Protein AF-A0A397QBB4-F1 (afdb_monomer_lite)

Radius of gyration: 21.31 Å; chains: 1; bounding box: 59×28×63 Å

Structure (mmCIF, N/CA/C/O backbone):
data_AF-A0A397QBB4-F1
#
_entry.id   AF-A0A397QBB4-F1
#
loop_
_atom_site.group_PDB
_atom_site.id
_atom_site.type_symbol
_atom_site.label_atom_id
_atom_site.label_alt_id
_atom_site.label_comp_id
_atom_site.label_asym_id
_atom_site.label_entity_id
_atom_site.label_seq_id
_atom_site.pdbx_PDB_ins_code
_atom_site.Cartn_x
_atom_site.Cartn_y
_atom_site.Cartn_z
_atom_site.occupancy
_atom_site.B_iso_or_equiv
_atom_site.auth_seq_id
_atom_site.auth_comp_id
_atom_site.auth_asym_id
_atom_site.auth_atom_id
_atom_site.pdbx_PDB_model_num
ATOM 1 N N . MET A 1 1 ? -33.138 11.179 24.854 1.00 52.28 1 MET A N 1
ATOM 2 C CA . MET A 1 1 ? -31.917 11.195 24.012 1.00 52.28 1 MET A CA 1
ATOM 3 C C . MET A 1 1 ? -32.026 10.097 22.960 1.00 52.28 1 MET A C 1
ATOM 5 O O . MET A 1 1 ? -32.042 8.925 23.316 1.00 52.28 1 MET A O 1
ATOM 9 N N . SER A 1 2 ? -32.176 10.466 21.685 1.00 56.31 2 SER A N 1
ATOM 10 C CA . SER A 1 2 ? -32.252 9.519 20.563 1.00 56.31 2 SER A CA 1
ATOM 11 C C . SER A 1 2 ? -30.937 8.739 20.447 1.00 56.31 2 SER A C 1
ATOM 13 O O . SER A 1 2 ? -29.871 9.340 20.318 1.00 56.31 2 SER A O 1
ATOM 15 N N . ARG A 1 3 ? -30.988 7.401 20.528 1.00 61.12 3 ARG A N 1
ATOM 16 C CA . ARG A 1 3 ? -29.827 6.546 20.237 1.00 61.12 3 ARG A CA 1
ATOM 17 C C . ARG A 1 3 ? -29.552 6.636 18.737 1.00 61.12 3 ARG A C 1
ATOM 19 O O . ARG A 1 3 ? -30.160 5.913 17.950 1.00 61.12 3 ARG A O 1
ATOM 26 N N . SER A 1 4 ? -28.643 7.525 18.345 1.00 71.12 4 SER A N 1
ATOM 27 C CA . SER A 1 4 ? -28.190 7.630 16.962 1.00 71.12 4 SER A CA 1
ATOM 28 C C . SER A 1 4 ? -27.635 6.280 16.503 1.00 71.12 4 SER A C 1
ATOM 30 O O . SER A 1 4 ? -26.754 5.677 17.132 1.00 71.12 4 SER A O 1
ATOM 32 N N . ARG A 1 5 ? -28.213 5.753 15.418 1.00 73.06 5 ARG A N 1
ATOM 33 C CA . ARG A 1 5 ? -27.784 4.478 14.840 1.00 73.06 5 ARG A CA 1
ATOM 34 C C . ARG A 1 5 ? -26.295 4.568 14.481 1.00 73.06 5 ARG A C 1
ATOM 36 O O . ARG A 1 5 ? -25.837 5.613 14.023 1.00 73.06 5 ARG A O 1
ATOM 43 N N . PRO A 1 6 ? -25.515 3.496 14.690 1.00 73.12 6 PRO A N 1
ATOM 44 C CA . PRO A 1 6 ? -24.123 3.474 14.269 1.00 73.12 6 PRO A CA 1
ATOM 45 C C . PRO A 1 6 ? -24.009 3.727 12.759 1.00 73.12 6 PRO A C 1
ATOM 47 O O . PRO A 1 6 ? -24.600 2.982 11.978 1.00 73.12 6 PRO A O 1
ATOM 50 N N . LEU A 1 7 ? -23.231 4.749 12.379 1.00 82.81 7 LEU A N 1
ATOM 51 C CA . LEU A 1 7 ? -22.909 5.056 10.980 1.00 82.81 7 LEU A CA 1
ATOM 52 C C . LEU A 1 7 ? -22.122 3.898 10.334 1.00 82.81 7 LEU A C 1
ATOM 54 O O . LEU A 1 7 ? -22.444 3.447 9.242 1.00 82.81 7 LEU A O 1
ATOM 58 N N . ILE A 1 8 ? -21.143 3.347 11.065 1.00 91.00 8 ILE A N 1
ATOM 59 C CA . ILE A 1 8 ? -20.320 2.211 10.628 1.00 91.00 8 ILE A CA 1
ATOM 60 C C . ILE A 1 8 ? -20.871 0.916 11.223 1.00 91.00 8 ILE A C 1
ATOM 62 O O . ILE A 1 8 ? -20.953 0.760 12.448 1.00 91.00 8 ILE A O 1
ATOM 66 N N . ARG A 1 9 ? -21.233 -0.025 10.351 1.00 91.69 9 ARG A N 1
ATOM 67 C CA . ARG A 1 9 ? -21.788 -1.332 10.700 1.00 91.69 9 ARG A CA 1
ATOM 68 C C . ARG A 1 9 ? -20.829 -2.438 10.252 1.00 91.69 9 ARG A C 1
ATOM 70 O O . ARG A 1 9 ? -20.013 -2.223 9.364 1.00 91.69 9 ARG A O 1
ATOM 77 N N . TRP A 1 10 ? -20.906 -3.611 10.882 1.00 92.06 10 TRP A N 1
ATOM 78 C CA . TRP A 1 10 ? -19.940 -4.696 10.651 1.00 92.06 10 TRP A CA 1
ATOM 79 C C . TRP A 1 10 ? -19.919 -5.209 9.211 1.00 92.06 10 TRP A C 1
ATOM 81 O O . TRP A 1 10 ? -18.864 -5.602 8.737 1.00 92.06 10 TRP A O 1
ATOM 91 N N . TRP A 1 11 ? -21.038 -5.135 8.493 1.00 94.81 11 TRP A N 1
ATOM 92 C CA . TRP A 1 11 ? -21.071 -5.505 7.079 1.00 94.81 11 TRP A CA 1
ATOM 93 C C . TRP A 1 11 ? -20.353 -4.509 6.165 1.00 94.81 11 TRP A C 1
ATOM 95 O O . TRP A 1 11 ? -19.905 -4.919 5.107 1.00 94.81 11 TRP A O 1
ATOM 105 N N . HIS A 1 12 ? -20.191 -3.234 6.554 1.00 96.12 12 HIS A N 1
ATOM 106 C CA . HIS A 1 12 ? -19.335 -2.313 5.794 1.00 96.12 12 HIS A CA 1
ATOM 107 C C . HIS A 1 12 ? -17.871 -2.763 5.877 1.00 96.12 12 HIS A C 1
ATOM 109 O O . HIS A 1 12 ? -17.176 -2.781 4.872 1.00 96.12 12 HIS A O 1
ATOM 115 N N . ILE A 1 13 ? -17.431 -3.184 7.070 1.00 96.31 13 ILE A N 1
ATOM 116 C CA . ILE A 1 13 ? -16.085 -3.733 7.283 1.00 96.31 13 ILE A CA 1
ATOM 117 C C . ILE A 1 13 ? -15.933 -5.060 6.535 1.00 96.31 13 ILE A C 1
ATOM 119 O O . ILE A 1 13 ? -14.961 -5.236 5.817 1.00 96.31 13 ILE A O 1
ATOM 123 N N . ALA A 1 14 ? -16.902 -5.972 6.663 1.00 97.62 14 ALA A N 1
ATOM 124 C CA . ALA A 1 14 ? -16.859 -7.261 5.977 1.00 97.62 14 ALA A CA 1
ATOM 125 C C . ALA A 1 14 ? -16.859 -7.106 4.449 1.00 97.62 14 ALA A C 1
ATOM 127 O O . ALA A 1 14 ? -16.101 -7.792 3.781 1.00 97.62 14 ALA A O 1
ATOM 128 N N . GLY A 1 15 ? -17.661 -6.185 3.905 1.00 98.25 15 GLY A N 1
ATOM 129 C CA . GLY A 1 15 ? -17.670 -5.879 2.475 1.00 98.25 15 GLY A CA 1
ATOM 130 C C . GLY A 1 15 ? -16.338 -5.306 1.991 1.00 98.25 15 GLY A C 1
ATOM 131 O O . GLY A 1 15 ? -15.834 -5.751 0.967 1.00 98.25 15 GLY A O 1
ATOM 132 N N . ALA A 1 16 ? -15.735 -4.381 2.748 1.00 98.19 16 ALA A N 1
ATOM 133 C CA . ALA A 1 16 ? -14.417 -3.839 2.419 1.00 98.19 16 ALA A CA 1
ATOM 134 C C . ALA A 1 16 ? -13.328 -4.925 2.463 1.00 98.19 16 ALA A C 1
ATOM 136 O O . ALA A 1 16 ? -12.583 -5.066 1.505 1.00 98.19 16 ALA A O 1
ATOM 137 N N . LEU A 1 17 ? -13.286 -5.749 3.518 1.00 98.25 17 LEU A N 1
ATOM 138 C CA . LEU A 1 17 ? -12.330 -6.860 3.633 1.00 98.25 17 LEU A CA 1
ATOM 139 C C . LEU A 1 17 ? -12.528 -7.934 2.555 1.00 98.25 17 LEU A C 1
ATOM 141 O O . LEU A 1 17 ? -11.555 -8.499 2.075 1.00 98.25 17 LEU A O 1
ATOM 145 N N . ALA A 1 18 ? -13.773 -8.220 2.168 1.00 98.50 18 ALA A N 1
ATOM 146 C CA . ALA A 1 18 ? -14.047 -9.143 1.072 1.00 98.50 18 ALA A CA 1
ATOM 147 C C . ALA A 1 18 ? -13.503 -8.604 -0.256 1.00 98.50 18 ALA A C 1
ATOM 149 O O . ALA A 1 18 ? -12.960 -9.370 -1.043 1.00 98.50 18 ALA A O 1
ATOM 150 N N . LEU A 1 19 ? -13.614 -7.294 -0.490 1.00 98.56 19 LEU A N 1
ATOM 151 C CA . LEU A 1 19 ? -13.055 -6.663 -1.681 1.00 98.56 19 LEU A CA 1
ATOM 152 C C . LEU A 1 19 ? -11.518 -6.644 -1.660 1.00 98.56 19 LEU A C 1
ATOM 154 O O . LEU A 1 19 ? -10.931 -6.959 -2.689 1.00 98.56 19 LEU A O 1
ATOM 158 N N . VAL A 1 20 ? -10.886 -6.369 -0.508 1.00 98.50 20 VAL A N 1
ATOM 159 C CA . VAL A 1 20 ? -9.428 -6.546 -0.319 1.00 98.50 20 VAL A CA 1
ATOM 160 C C . VAL A 1 20 ? -9.021 -7.960 -0.728 1.00 98.50 20 VAL A C 1
ATOM 162 O O . VAL A 1 20 ? -8.221 -8.125 -1.635 1.00 98.5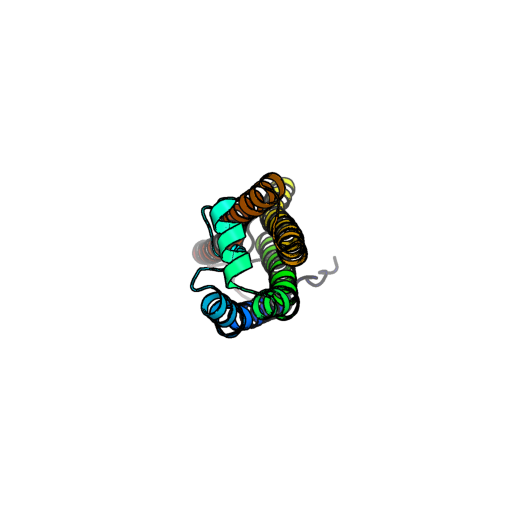0 20 VAL A O 1
ATOM 165 N N . ALA A 1 21 ? -9.671 -8.981 -0.160 1.00 98.44 21 ALA A N 1
ATOM 166 C CA . ALA A 1 21 ? -9.342 -10.374 -0.450 1.00 98.44 21 ALA A CA 1
ATOM 167 C C . ALA A 1 21 ? -9.512 -10.744 -1.935 1.00 98.44 21 ALA A C 1
ATOM 169 O O . ALA A 1 21 ? -8.746 -11.545 -2.458 1.00 98.44 21 ALA A O 1
ATOM 170 N N . VAL A 1 22 ? -10.513 -10.189 -2.626 1.00 98.69 22 VAL A N 1
ATOM 171 C CA . VAL A 1 22 ? -10.700 -10.420 -4.068 1.00 98.69 22 VAL A CA 1
ATOM 172 C C . VAL A 1 22 ? -9.564 -9.803 -4.885 1.00 98.69 22 VAL A C 1
ATOM 174 O O . VAL A 1 22 ? -9.085 -10.448 -5.816 1.00 98.69 22 VAL A O 1
ATOM 177 N N . LEU A 1 23 ? -9.145 -8.582 -4.551 1.00 98.56 23 LEU A N 1
ATOM 178 C CA . LEU A 1 23 ? -8.056 -7.887 -5.240 1.00 98.56 23 LEU A CA 1
ATOM 179 C C . LEU A 1 23 ? -6.705 -8.562 -4.967 1.00 98.56 23 LEU A C 1
ATOM 181 O O . LEU A 1 23 ? -6.017 -8.904 -5.924 1.00 98.56 23 LEU A O 1
ATOM 185 N N . ASP A 1 24 ? -6.408 -8.896 -3.708 1.00 97.69 24 ASP A N 1
ATOM 186 C CA . ASP A 1 24 ? -5.220 -9.674 -3.320 1.00 97.69 24 ASP A CA 1
ATOM 187 C C . ASP A 1 24 ? -5.136 -10.994 -4.092 1.00 97.69 24 ASP A C 1
ATOM 189 O O . ASP A 1 24 ? -4.103 -11.347 -4.656 1.00 97.69 24 ASP A O 1
ATOM 193 N N . VAL A 1 25 ? -6.239 -11.752 -4.133 1.00 98.62 25 VAL A N 1
ATOM 194 C CA . VAL A 1 25 ? -6.279 -13.030 -4.854 1.00 98.62 25 VAL A CA 1
ATOM 195 C C . VAL A 1 25 ? -6.065 -12.815 -6.347 1.00 98.62 25 VAL A C 1
ATOM 197 O O . VAL A 1 25 ? -5.353 -13.603 -6.967 1.00 98.62 25 VAL A O 1
ATOM 200 N N . TYR A 1 26 ? -6.651 -11.770 -6.935 1.00 98.56 26 TYR A N 1
ATOM 201 C CA . TYR A 1 26 ? -6.408 -11.437 -8.334 1.00 98.56 26 TYR A CA 1
ATOM 202 C C . TYR A 1 26 ? -4.924 -11.137 -8.580 1.00 98.56 26 TYR A C 1
ATOM 204 O O . TYR A 1 26 ? -4.350 -11.662 -9.531 1.00 98.56 26 TYR A O 1
ATOM 212 N N . GLU A 1 27 ? -4.266 -10.373 -7.716 1.00 98.38 27 GLU A N 1
ATOM 213 C CA . GLU A 1 27 ? -2.853 -10.053 -7.900 1.00 98.38 27 GLU A CA 1
ATOM 214 C C . GLU A 1 27 ? -1.948 -11.267 -7.720 1.00 98.38 27 GLU A C 1
ATOM 216 O O . GLU A 1 27 ? -1.189 -11.614 -8.630 1.00 98.38 27 GLU A O 1
ATOM 221 N N . LEU A 1 28 ? -2.091 -11.967 -6.593 1.00 98.19 28 LEU A N 1
ATOM 222 C CA . LEU A 1 28 ? -1.300 -13.146 -6.241 1.00 98.19 28 LEU A CA 1
ATOM 223 C C . LEU A 1 28 ? -1.470 -14.291 -7.246 1.00 98.19 28 LEU A C 1
ATOM 225 O O . LEU A 1 28 ? -0.525 -15.046 -7.472 1.00 98.19 28 LEU A O 1
ATOM 229 N N . ALA A 1 29 ? -2.659 -14.448 -7.836 1.00 98.44 29 ALA A N 1
ATOM 230 C CA . ALA A 1 29 ? -2.949 -15.551 -8.750 1.00 98.44 29 ALA A CA 1
ATOM 231 C C . ALA A 1 29 ? -2.808 -15.187 -10.234 1.00 98.44 29 ALA A C 1
ATOM 233 O O . ALA A 1 29 ? -2.626 -16.090 -11.050 1.00 98.44 29 ALA A O 1
ATOM 234 N N . VAL A 1 30 ? -2.917 -13.905 -10.603 1.00 98.44 30 VAL A N 1
ATOM 235 C CA . VAL A 1 30 ? -2.961 -13.480 -12.012 1.00 98.44 30 VAL A CA 1
ATOM 236 C C . VAL A 1 30 ? -1.785 -12.582 -12.360 1.00 98.44 30 VAL A C 1
ATOM 238 O O . VAL A 1 30 ? -0.971 -12.950 -13.206 1.00 98.44 30 VAL A O 1
ATOM 241 N N . THR A 1 31 ? -1.680 -11.400 -11.755 1.00 98.50 31 THR A N 1
ATOM 242 C CA . THR A 1 31 ? -0.737 -10.391 -12.258 1.00 98.50 31 THR A CA 1
ATOM 243 C C . THR A 1 31 ? 0.692 -10.633 -11.811 1.00 98.50 31 THR A C 1
ATOM 245 O O . THR A 1 31 ? 1.596 -10.497 -12.632 1.00 98.50 31 THR A O 1
ATOM 248 N N . ILE A 1 32 ? 0.902 -11.015 -10.548 1.00 98.44 32 ILE A N 1
ATOM 249 C CA . ILE A 1 32 ? 2.241 -11.258 -10.003 1.00 98.44 32 ILE A CA 1
ATOM 250 C C . ILE A 1 32 ? 2.907 -12.430 -10.735 1.00 98.44 32 ILE A C 1
ATOM 252 O O . ILE A 1 32 ? 3.999 -12.230 -11.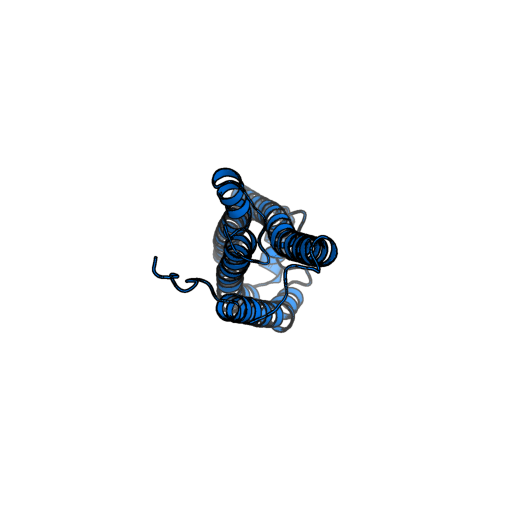267 1.00 98.44 32 ILE A O 1
ATOM 256 N N . PRO A 1 33 ? 2.268 -13.612 -10.885 1.00 98.44 33 PRO A N 1
ATOM 257 C CA . PRO A 1 33 ? 2.891 -14.721 -11.605 1.00 98.44 33 PRO A CA 1
ATOM 258 C C . PRO A 1 33 ? 3.183 -14.391 -13.072 1.00 98.44 33 PRO A C 1
ATOM 260 O O . PRO A 1 33 ? 4.232 -14.774 -13.585 1.00 98.44 33 PRO A O 1
ATOM 263 N N . ALA A 1 34 ? 2.287 -13.659 -13.746 1.00 98.31 34 ALA A N 1
ATOM 264 C CA . ALA A 1 34 ? 2.494 -13.247 -15.132 1.00 98.31 34 ALA A CA 1
ATOM 265 C C . ALA A 1 34 ? 3.704 -12.311 -15.277 1.00 98.31 34 ALA A C 1
ATOM 267 O O . ALA A 1 34 ? 4.549 -12.534 -16.140 1.00 98.31 34 ALA A O 1
ATOM 268 N N . LEU A 1 35 ? 3.826 -11.296 -14.417 1.00 98.44 35 LEU A N 1
ATOM 269 C CA . LEU A 1 35 ? 4.958 -10.366 -14.437 1.00 98.44 35 LEU A CA 1
ATOM 270 C C . LEU A 1 35 ? 6.279 -11.038 -14.054 1.00 98.44 35 LEU A C 1
ATOM 272 O O . LEU A 1 35 ? 7.298 -10.789 -14.698 1.00 98.44 35 LEU A O 1
ATOM 276 N N . THR A 1 36 ? 6.264 -11.943 -13.075 1.00 98.00 36 THR A N 1
ATOM 277 C CA . THR A 1 36 ? 7.441 -12.755 -12.749 1.00 98.00 36 THR A CA 1
ATOM 278 C C . THR A 1 36 ? 7.849 -13.644 -13.921 1.00 98.00 36 THR A C 1
ATOM 280 O O . THR A 1 36 ? 9.040 -13.771 -14.178 1.00 98.00 36 THR A O 1
ATOM 283 N N . ALA A 1 37 ? 6.905 -14.194 -14.688 1.00 98.00 37 ALA A N 1
ATOM 284 C CA . ALA A 1 37 ? 7.225 -14.984 -15.877 1.00 98.00 37 ALA A CA 1
ATOM 285 C C . ALA A 1 37 ? 7.860 -14.155 -17.010 1.00 98.00 37 ALA A C 1
ATOM 287 O O . ALA A 1 37 ? 8.668 -14.693 -17.763 1.00 98.00 37 ALA A O 1
ATOM 288 N N . PHE A 1 38 ? 7.533 -12.861 -17.131 1.00 97.81 38 PHE A N 1
ATOM 289 C CA . PHE A 1 38 ? 8.171 -11.980 -18.117 1.00 97.81 38 PHE A CA 1
ATOM 290 C C . PHE A 1 38 ? 9.645 -11.699 -17.793 1.00 97.81 38 PHE A C 1
ATOM 292 O O . PHE A 1 38 ? 10.460 -11.643 -18.707 1.00 97.81 38 PHE A O 1
ATOM 299 N N . ALA A 1 39 ? 9.988 -11.508 -16.515 1.00 97.31 39 ALA A N 1
ATOM 300 C CA . ALA A 1 39 ? 11.296 -10.981 -16.114 1.00 97.31 39 ALA A CA 1
ATOM 301 C C . ALA A 1 39 ? 12.162 -11.931 -15.264 1.00 97.31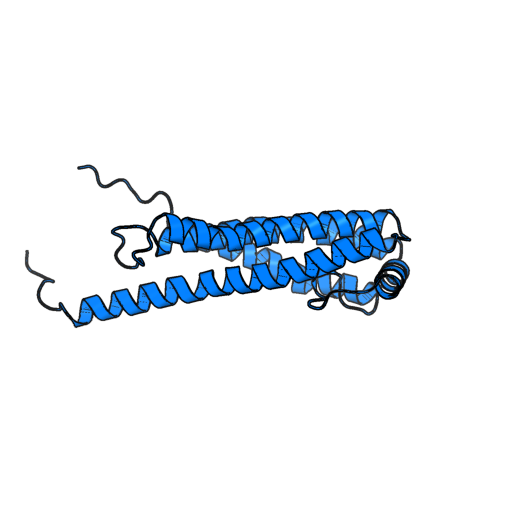 39 ALA A C 1
ATOM 303 O O . ALA A 1 39 ? 13.269 -11.549 -14.888 1.00 97.31 39 ALA A O 1
ATOM 304 N N . ASP A 1 40 ? 11.661 -13.125 -14.929 1.00 97.25 40 ASP A N 1
ATOM 305 C CA . ASP A 1 40 ? 12.281 -14.102 -14.014 1.00 97.25 40 ASP A CA 1
ATOM 306 C C . ASP A 1 40 ? 12.744 -13.482 -12.679 1.00 97.25 40 ASP A C 1
ATOM 308 O O . ASP A 1 40 ? 13.797 -13.789 -12.122 1.00 97.25 40 ASP A O 1
ATOM 312 N N . ALA A 1 41 ? 11.958 -12.529 -12.174 1.00 97.12 41 ALA A N 1
ATOM 313 C CA . ALA A 1 41 ? 12.265 -11.774 -10.968 1.00 97.12 41 ALA A CA 1
ATOM 314 C C . ALA A 1 41 ? 10.984 -11.261 -10.286 1.00 97.12 41 ALA A C 1
ATOM 316 O O . ALA A 1 41 ? 9.947 -11.106 -10.942 1.00 97.12 41 ALA A O 1
ATOM 317 N N . PRO A 1 42 ? 11.029 -10.948 -8.976 1.00 97.75 42 PRO A N 1
ATOM 318 C CA . PRO A 1 42 ? 9.919 -10.291 -8.296 1.00 97.75 42 PRO A CA 1
ATOM 319 C C . PRO A 1 42 ? 9.614 -8.913 -8.897 1.00 97.75 42 PRO A C 1
ATOM 321 O O . PRO A 1 42 ? 10.536 -8.152 -9.233 1.00 97.75 42 PRO A O 1
ATOM 324 N N . ILE A 1 43 ? 8.322 -8.585 -8.958 1.00 97.88 43 ILE A N 1
ATOM 325 C CA . ILE A 1 43 ? 7.816 -7.244 -9.286 1.00 97.88 43 ILE A CA 1
ATOM 326 C C . ILE A 1 43 ? 8.263 -6.205 -8.247 1.00 97.88 43 ILE A C 1
ATOM 328 O O . ILE A 1 43 ? 8.756 -6.570 -7.179 1.00 97.88 43 ILE A O 1
ATOM 332 N N . PHE A 1 44 ? 8.197 -4.915 -8.592 1.00 98.06 44 PHE A N 1
ATOM 333 C CA . PHE A 1 44 ? 8.852 -3.849 -7.823 1.00 98.06 44 PHE A CA 1
ATOM 334 C C . PHE A 1 44 ? 8.333 -3.717 -6.386 1.00 98.06 44 PHE A C 1
ATOM 336 O O . PHE A 1 44 ? 9.132 -3.689 -5.451 1.00 98.06 44 PHE A O 1
ATOM 343 N N . ASP A 1 45 ? 7.019 -3.699 -6.214 1.00 94.88 45 ASP A N 1
ATOM 344 C CA . ASP A 1 45 ? 6.287 -3.680 -4.944 1.00 94.88 45 ASP A CA 1
ATOM 345 C C . ASP A 1 45 ? 6.617 -4.880 -4.037 1.00 94.88 45 ASP A C 1
ATOM 347 O O . ASP A 1 45 ? 6.677 -4.724 -2.821 1.00 94.88 45 ASP A O 1
ATOM 351 N N . MET A 1 46 ? 6.934 -6.052 -4.593 1.00 96.88 46 MET A N 1
ATOM 352 C CA . MET A 1 46 ? 7.319 -7.249 -3.829 1.00 96.88 46 MET A CA 1
ATOM 353 C C . MET A 1 46 ? 8.769 -7.214 -3.313 1.00 96.88 46 MET A C 1
ATOM 355 O O . MET A 1 46 ? 9.198 -8.106 -2.573 1.00 96.88 46 MET A O 1
ATOM 359 N N . ARG A 1 47 ? 9.553 -6.184 -3.656 1.00 97.56 47 ARG A N 1
ATOM 360 C CA . ARG A 1 47 ? 10.947 -6.017 -3.208 1.00 97.56 47 ARG A CA 1
ATOM 361 C C . ARG A 1 47 ? 11.005 -5.233 -1.901 1.00 97.56 47 ARG A C 1
ATOM 363 O O . ARG A 1 47 ? 11.344 -4.053 -1.873 1.00 97.56 47 ARG A O 1
ATOM 370 N N . ILE A 1 48 ? 10.714 -5.919 -0.797 1.00 96.25 48 ILE A N 1
ATOM 371 C CA . ILE A 1 48 ? 10.581 -5.336 0.554 1.00 96.25 48 ILE A CA 1
ATOM 372 C C . ILE A 1 48 ? 11.808 -4.508 0.981 1.00 96.25 48 ILE A C 1
ATOM 374 O O . ILE A 1 48 ? 11.666 -3.464 1.613 1.00 96.25 48 ILE A O 1
ATOM 378 N N . SER A 1 49 ? 13.017 -4.947 0.622 1.00 96.62 49 SER A N 1
ATOM 379 C CA . SER A 1 49 ? 14.279 -4.254 0.926 1.00 96.62 49 SER A CA 1
ATOM 380 C C . SER A 1 49 ? 14.628 -3.124 -0.051 1.00 96.62 49 SER A C 1
ATOM 382 O O . SER A 1 49 ? 15.719 -2.562 0.028 1.00 96.62 49 SER A O 1
ATOM 384 N N . GLY A 1 50 ? 13.735 -2.806 -0.988 1.00 97.38 50 GLY A N 1
ATOM 385 C CA . GLY A 1 50 ? 14.015 -1.935 -2.120 1.00 97.38 50 GLY A CA 1
ATOM 386 C C . GLY A 1 50 ? 14.846 -2.621 -3.207 1.00 97.38 50 GLY A C 1
ATOM 387 O O . GLY A 1 50 ? 15.075 -3.831 -3.192 1.00 97.38 50 GLY A O 1
ATOM 388 N N . TYR A 1 51 ? 15.268 -1.814 -4.174 1.00 98.38 51 TYR A N 1
ATOM 389 C CA . TYR A 1 51 ? 16.045 -2.207 -5.350 1.00 98.38 51 TYR A CA 1
ATOM 390 C C . TYR A 1 51 ? 16.970 -1.077 -5.820 1.00 98.38 51 TYR A C 1
ATOM 392 O O . TYR A 1 51 ? 16.734 0.105 -5.538 1.00 98.38 51 TYR A O 1
ATOM 400 N N . GLY A 1 52 ? 18.032 -1.449 -6.534 1.00 98.19 52 GLY A N 1
ATOM 401 C CA . GLY A 1 52 ? 19.010 -0.538 -7.127 1.00 98.19 52 GLY A CA 1
ATOM 402 C C . GLY A 1 52 ? 18.686 -0.117 -8.566 1.00 98.19 52 GLY A C 1
ATOM 403 O O . GLY A 1 52 ? 17.850 -0.711 -9.246 1.00 98.19 52 GLY A O 1
ATOM 404 N N . HIS A 1 53 ? 19.403 0.899 -9.062 1.00 98.50 53 HIS A N 1
ATOM 405 C CA . HIS A 1 53 ? 19.256 1.403 -10.439 1.00 98.50 53 HIS A CA 1
ATOM 406 C C . HIS A 1 53 ? 19.527 0.328 -11.498 1.00 98.50 53 HIS A C 1
ATOM 408 O O . HIS A 1 53 ? 18.688 0.114 -12.370 1.00 98.50 53 HIS A O 1
ATOM 414 N N . ALA A 1 54 ? 20.647 -0.392 -11.387 1.00 98.06 54 ALA A N 1
ATOM 415 C CA . ALA A 1 54 ? 21.004 -1.446 -12.337 1.00 98.06 54 ALA A CA 1
ATOM 416 C C . ALA A 1 54 ? 19.968 -2.586 -12.365 1.00 98.06 54 ALA A C 1
ATOM 418 O O . ALA A 1 54 ? 19.598 -3.055 -13.438 1.00 98.06 54 ALA A O 1
ATOM 419 N N . GLU A 1 55 ? 19.456 -2.984 -11.198 1.00 97.88 55 GLU A N 1
ATOM 420 C CA . GLU A 1 55 ? 18.420 -4.016 -11.074 1.00 97.88 55 GLU A CA 1
ATOM 421 C C . GLU A 1 55 ? 17.096 -3.575 -11.701 1.00 97.88 55 GLU A C 1
ATOM 423 O O . GLU A 1 55 ? 16.434 -4.374 -12.358 1.00 97.88 55 GLU A O 1
ATOM 428 N N . ALA A 1 56 ? 16.702 -2.311 -11.513 1.00 98.31 56 ALA A N 1
ATOM 429 C CA . ALA A 1 56 ? 15.483 -1.768 -12.104 1.00 98.31 56 ALA A CA 1
ATOM 430 C C . ALA A 1 56 ? 15.575 -1.700 -13.632 1.00 98.31 56 ALA A C 1
ATOM 432 O O . ALA A 1 56 ? 14.642 -2.109 -14.318 1.00 98.31 56 ALA A O 1
ATOM 433 N N . VAL A 1 57 ? 16.708 -1.235 -14.169 1.00 98.25 57 VAL A N 1
ATOM 434 C CA . VAL A 1 57 ? 16.943 -1.193 -15.619 1.00 98.25 57 VAL A CA 1
ATOM 435 C C . VAL A 1 57 ? 16.942 -2.603 -16.210 1.00 98.25 57 VAL A C 1
ATOM 437 O O . VAL A 1 57 ? 16.280 -2.831 -17.219 1.00 98.25 57 VAL A O 1
ATOM 440 N N . ALA A 1 58 ? 17.625 -3.558 -15.572 1.00 97.88 58 ALA A N 1
ATOM 441 C CA . ALA A 1 58 ? 17.638 -4.950 -16.020 1.00 97.88 58 ALA A CA 1
ATOM 442 C C . ALA A 1 58 ? 16.235 -5.574 -15.996 1.00 97.88 58 ALA A C 1
ATOM 444 O O . ALA A 1 58 ? 15.840 -6.232 -16.953 1.00 97.88 58 ALA A O 1
ATOM 445 N N . TYR A 1 59 ? 15.463 -5.317 -14.939 1.00 98.31 59 TYR A N 1
ATOM 446 C CA . TYR A 1 59 ? 14.094 -5.807 -14.808 1.00 98.31 59 TYR A CA 1
ATOM 447 C C . TYR A 1 59 ? 13.157 -5.236 -15.882 1.00 98.31 59 TYR A C 1
ATOM 449 O O . TYR A 1 59 ? 12.437 -5.989 -16.529 1.00 98.31 59 TYR A O 1
ATOM 457 N N . ILE A 1 60 ? 13.197 -3.923 -16.128 1.00 98.38 60 ILE A N 1
ATOM 458 C CA . ILE A 1 60 ? 12.373 -3.274 -17.164 1.00 98.38 60 ILE A CA 1
ATOM 459 C C . ILE A 1 60 ? 12.776 -3.748 -18.564 1.00 98.38 60 ILE A C 1
ATOM 461 O O . ILE A 1 60 ? 11.916 -3.958 -19.417 1.00 98.38 60 ILE A O 1
ATOM 465 N N . ALA A 1 61 ? 14.073 -3.956 -18.803 1.00 98.06 61 ALA A N 1
ATOM 466 C CA . ALA A 1 61 ? 14.548 -4.537 -20.052 1.00 98.06 61 ALA A CA 1
ATOM 467 C C . ALA A 1 61 ? 14.041 -5.978 -20.239 1.00 98.06 61 ALA A C 1
ATOM 469 O O . ALA A 1 61 ? 13.630 -6.329 -21.343 1.00 98.06 61 ALA A O 1
ATOM 470 N N . ALA A 1 62 ? 14.029 -6.785 -19.172 1.00 98.06 62 ALA A N 1
ATOM 471 C CA . ALA A 1 62 ? 13.537 -8.161 -19.199 1.00 98.06 62 ALA A CA 1
ATOM 472 C C . ALA A 1 62 ? 12.017 -8.244 -19.420 1.00 98.06 62 ALA A C 1
ATOM 474 O O . ALA A 1 62 ? 11.567 -9.095 -20.179 1.00 98.06 62 ALA A O 1
ATOM 475 N N . LEU A 1 63 ? 11.234 -7.324 -18.841 1.00 98.06 63 LEU A N 1
ATOM 476 C CA . LEU A 1 63 ? 9.792 -7.227 -19.103 1.00 98.06 63 LEU A CA 1
ATOM 477 C C . LEU A 1 63 ? 9.475 -7.025 -20.592 1.00 98.06 63 LEU A C 1
ATOM 479 O O . LEU A 1 63 ? 8.473 -7.537 -21.096 1.00 98.06 63 LEU A O 1
ATOM 483 N N . GLY A 1 64 ? 10.303 -6.241 -21.287 1.00 97.19 64 GLY A N 1
ATOM 484 C CA . GLY A 1 64 ? 10.048 -5.840 -22.664 1.00 97.19 64 GLY A CA 1
ATOM 485 C C . GLY A 1 64 ? 8.745 -5.046 -22.822 1.00 97.19 64 GLY A C 1
ATOM 486 O O . GLY A 1 64 ? 8.121 -4.590 -21.862 1.00 97.19 64 GLY A O 1
ATOM 487 N N . THR A 1 65 ? 8.319 -4.851 -24.070 1.00 96.81 65 THR A N 1
ATOM 488 C CA . THR A 1 65 ? 7.122 -4.052 -24.378 1.00 96.81 65 THR A CA 1
ATOM 489 C C . THR A 1 65 ? 5.842 -4.688 -23.836 1.00 96.81 65 THR A C 1
ATOM 491 O O . THR A 1 65 ? 5.021 -3.985 -23.245 1.00 96.81 65 THR A O 1
ATOM 494 N N . ASP A 1 66 ? 5.693 -6.005 -23.985 1.00 98.00 66 ASP A N 1
ATOM 495 C CA . ASP A 1 66 ? 4.488 -6.726 -23.563 1.00 98.00 66 ASP A CA 1
ATOM 496 C C . ASP A 1 66 ? 4.361 -6.772 -22.039 1.00 98.00 66 ASP A C 1
ATOM 498 O O . ASP A 1 66 ? 3.285 -6.493 -21.504 1.00 98.00 66 ASP A O 1
ATOM 502 N N . GLY A 1 67 ? 5.463 -7.039 -21.330 1.00 98.06 67 GLY A N 1
ATOM 503 C CA . GLY A 1 67 ? 5.495 -7.018 -19.871 1.00 98.06 67 GLY A CA 1
ATOM 504 C C . GLY A 1 67 ? 5.211 -5.625 -19.317 1.00 98.06 67 GLY A C 1
ATOM 505 O O . GLY A 1 67 ? 4.383 -5.492 -18.419 1.00 98.06 67 GLY A O 1
ATOM 506 N N . ASN A 1 68 ? 5.799 -4.569 -19.893 1.00 98.06 68 ASN A N 1
ATOM 507 C CA . ASN A 1 68 ? 5.522 -3.188 -19.478 1.00 98.06 68 ASN A CA 1
ATOM 508 C C . ASN A 1 68 ? 4.052 -2.810 -19.695 1.00 98.06 68 ASN A C 1
ATOM 510 O O . ASN A 1 68 ? 3.422 -2.226 -18.811 1.00 98.06 68 ASN A O 1
ATOM 514 N N . TRP A 1 69 ? 3.482 -3.157 -20.853 1.00 98.31 69 TRP A N 1
ATOM 515 C CA . TRP A 1 69 ? 2.072 -2.898 -21.138 1.00 98.31 69 TRP A CA 1
ATOM 516 C C . TRP A 1 69 ? 1.153 -3.671 -20.189 1.00 98.31 69 TRP A C 1
ATOM 518 O O . TRP A 1 69 ? 0.190 -3.106 -19.662 1.00 98.31 69 TRP A O 1
ATOM 528 N N . PHE A 1 70 ? 1.459 -4.943 -19.926 1.00 98.69 70 PHE A N 1
ATOM 529 C CA . PHE A 1 70 ? 0.714 -5.761 -18.975 1.00 98.69 70 PHE A CA 1
ATOM 530 C C . PHE A 1 70 ? 0.792 -5.172 -17.563 1.00 98.69 70 PHE A C 1
ATOM 532 O O . PHE A 1 70 ? -0.242 -5.014 -16.917 1.00 98.69 70 PHE A O 1
ATOM 539 N N . TYR A 1 71 ? 1.978 -4.764 -17.107 1.00 98.56 71 TYR A N 1
ATOM 540 C CA . TYR A 1 71 ? 2.178 -4.136 -15.799 1.00 98.56 71 TYR A CA 1
ATOM 541 C C . TYR A 1 71 ? 1.284 -2.894 -15.661 1.00 98.56 71 TYR A C 1
ATOM 543 O O . TYR A 1 71 ? 0.449 -2.816 -14.757 1.00 98.56 71 TYR A O 1
ATOM 551 N N . LEU A 1 72 ? 1.379 -1.965 -16.613 1.00 98.50 72 LEU A N 1
ATOM 552 C CA . LEU A 1 72 ? 0.645 -0.698 -16.588 1.00 98.50 72 LEU A CA 1
ATOM 553 C C . LEU A 1 72 ? -0.877 -0.867 -16.658 1.00 98.50 72 LEU A C 1
ATOM 555 O O . LEU A 1 72 ? -1.607 -0.086 -16.054 1.00 98.50 72 LEU A O 1
ATOM 559 N N . THR A 1 73 ? -1.373 -1.848 -17.415 1.00 98.38 73 THR A N 1
ATOM 560 C CA . THR A 1 73 ? -2.812 -1.960 -17.714 1.00 98.38 73 THR A CA 1
ATOM 561 C C . THR A 1 73 ? -3.538 -3.030 -16.911 1.00 98.38 73 THR A C 1
ATOM 563 O O . THR A 1 73 ? -4.761 -2.958 -16.777 1.00 98.38 73 THR A O 1
ATOM 566 N N . ARG A 1 74 ? -2.824 -4.033 -16.389 1.00 98.50 74 ARG A N 1
ATOM 567 C CA . ARG A 1 74 ? -3.416 -5.184 -15.692 1.00 98.50 74 ARG A CA 1
ATOM 568 C C . ARG A 1 74 ? -3.052 -5.269 -14.226 1.00 98.50 74 ARG A C 1
ATOM 570 O O . ARG A 1 74 ? -3.854 -5.844 -13.499 1.00 98.50 74 ARG A O 1
ATOM 577 N N . HIS A 1 75 ? -1.908 -4.723 -13.819 1.00 98.44 75 HIS A N 1
ATOM 578 C CA . HIS A 1 75 ? -1.434 -4.796 -12.440 1.00 98.44 75 HIS A CA 1
ATOM 579 C C . HIS A 1 75 ? -1.580 -3.468 -11.688 1.00 98.44 75 HIS A C 1
ATOM 581 O O . HIS A 1 75 ? -2.236 -3.454 -10.656 1.00 98.44 75 HIS A O 1
ATOM 587 N N . VAL A 1 76 ? -1.102 -2.341 -12.238 1.00 98.25 76 VAL A N 1
ATOM 588 C CA . VAL A 1 76 ? -1.208 -1.033 -11.550 1.00 98.25 76 VAL A CA 1
ATOM 589 C C . VAL A 1 76 ? -2.656 -0.658 -11.180 1.00 98.25 76 VAL A C 1
ATOM 591 O O . VAL A 1 76 ? -2.871 -0.192 -10.061 1.00 98.25 76 VAL A O 1
ATOM 594 N N . PRO A 1 77 ? -3.681 -0.840 -12.047 1.00 98.38 77 PRO A N 1
ATOM 595 C CA . PRO A 1 77 ? -5.045 -0.458 -11.680 1.00 98.38 77 PRO A CA 1
ATOM 596 C C . PRO A 1 77 ? -5.635 -1.236 -10.486 1.00 98.38 77 PRO A C 1
ATOM 598 O O . PRO A 1 77 ? -6.179 -0.580 -9.593 1.00 98.38 77 PRO A O 1
ATOM 601 N N . PRO A 1 78 ? -5.578 -2.584 -10.435 1.00 98.12 78 PRO A N 1
ATOM 602 C CA . PRO A 1 78 ? -6.025 -3.321 -9.256 1.00 98.12 78 PRO A CA 1
ATOM 603 C C . PRO A 1 78 ? -5.172 -3.051 -8.015 1.00 98.12 78 PRO A C 1
ATOM 605 O O . PRO A 1 78 ? -5.787 -2.887 -6.969 1.00 98.12 78 PRO A O 1
ATOM 608 N N . ASP A 1 79 ? -3.855 -2.862 -8.133 1.00 98.06 79 ASP A N 1
ATOM 609 C CA . ASP A 1 79 ? -2.979 -2.569 -6.980 1.00 98.06 79 ASP A CA 1
ATOM 610 C C . ASP A 1 79 ? -3.320 -1.210 -6.351 1.00 98.06 79 ASP A C 1
ATOM 612 O O . ASP A 1 79 ? -3.582 -1.074 -5.154 1.00 98.06 79 ASP A O 1
ATOM 616 N N . THR A 1 80 ? -3.548 -0.205 -7.200 1.00 98.25 80 THR A N 1
ATOM 617 C CA . THR A 1 80 ? -4.079 1.097 -6.770 1.00 98.25 80 THR A CA 1
ATOM 618 C C . THR A 1 80 ? -5.439 0.954 -6.067 1.00 98.25 80 THR A C 1
ATOM 620 O O . THR A 1 80 ? -5.719 1.630 -5.070 1.00 98.25 80 THR A O 1
ATOM 623 N N . ALA A 1 81 ? -6.326 0.101 -6.591 1.00 98.50 81 ALA A N 1
ATOM 624 C CA . ALA A 1 81 ? -7.632 -0.142 -5.985 1.00 98.50 81 ALA A CA 1
ATOM 625 C C . ALA A 1 81 ? -7.512 -0.897 -4.652 1.00 98.50 81 ALA A C 1
ATOM 627 O O . ALA A 1 81 ? -8.245 -0.578 -3.711 1.00 98.50 81 ALA A O 1
ATOM 628 N N . LEU A 1 82 ? -6.589 -1.853 -4.557 1.00 98.31 82 LEU A N 1
ATOM 629 C CA . LEU A 1 82 ? -6.292 -2.628 -3.361 1.00 98.31 82 LEU A CA 1
ATOM 630 C C . LEU A 1 82 ? -5.837 -1.696 -2.243 1.00 98.31 82 LEU A C 1
ATOM 632 O O . LEU A 1 82 ? -6.497 -1.651 -1.203 1.00 98.31 82 LEU A O 1
ATOM 636 N N . ALA A 1 83 ? -4.832 -0.853 -2.492 1.00 98.12 83 ALA A N 1
ATOM 637 C CA . ALA A 1 83 ? -4.327 0.110 -1.516 1.00 98.12 83 ALA A CA 1
ATOM 638 C C . ALA A 1 83 ? -5.429 1.041 -0.974 1.00 98.12 83 ALA A C 1
ATOM 640 O O . ALA A 1 83 ? -5.521 1.296 0.233 1.00 98.12 83 ALA A O 1
ATOM 641 N N . LEU A 1 84 ? -6.323 1.523 -1.848 1.00 98.56 84 LEU A N 1
ATOM 642 C CA . LEU A 1 84 ? -7.468 2.356 -1.462 1.00 98.56 84 LEU A CA 1
ATOM 643 C C . LEU A 1 84 ? -8.455 1.607 -0.564 1.00 98.56 84 LEU A C 1
ATOM 645 O O . LEU A 1 84 ? -8.857 2.111 0.492 1.00 98.56 84 LEU A O 1
ATOM 649 N N . VAL A 1 85 ? -8.882 0.418 -0.986 1.00 98.50 85 VAL A N 1
ATOM 650 C CA . VAL A 1 85 ? -9.890 -0.366 -0.263 1.00 98.50 85 VAL A CA 1
ATOM 651 C C . VAL A 1 85 ? -9.321 -0.878 1.058 1.00 98.50 85 VAL A C 1
ATOM 653 O O . VAL A 1 85 ? -10.029 -0.848 2.068 1.00 98.50 85 VAL A O 1
ATOM 656 N N . GLU A 1 86 ? -8.053 -1.276 1.093 1.00 98.44 86 GLU A N 1
ATOM 657 C CA . GLU A 1 86 ? -7.364 -1.714 2.303 1.00 98.44 86 GLU A CA 1
ATOM 658 C C . GLU A 1 86 ? -7.262 -0.573 3.323 1.00 98.44 86 GLU A C 1
ATOM 660 O O . GLU A 1 86 ? -7.670 -0.731 4.481 1.00 98.44 86 GLU A O 1
ATOM 665 N N . ALA A 1 87 ? -6.842 0.622 2.894 1.00 98.62 87 ALA A N 1
ATOM 666 C CA . ALA A 1 87 ? -6.787 1.798 3.761 1.00 98.62 87 ALA A CA 1
ATOM 667 C C . ALA A 1 87 ? -8.164 2.134 4.359 1.00 98.62 87 ALA A C 1
ATOM 669 O O . ALA A 1 87 ? -8.282 2.447 5.554 1.00 98.62 87 ALA A O 1
ATOM 670 N N . VAL A 1 88 ? -9.230 2.019 3.558 1.00 98.50 88 VAL A N 1
ATOM 671 C CA . VAL A 1 88 ? -10.617 2.182 4.018 1.00 98.50 88 VAL A CA 1
ATOM 672 C C . VAL A 1 88 ? -10.998 1.084 5.011 1.00 98.50 88 VAL A C 1
ATOM 674 O O . VAL A 1 88 ? -11.532 1.398 6.078 1.00 98.50 88 VAL A O 1
ATOM 677 N N . ALA A 1 89 ? -10.719 -0.185 4.714 1.00 98.38 89 ALA A N 1
ATOM 678 C CA . ALA A 1 89 ? -11.054 -1.314 5.577 1.00 98.38 89 ALA A CA 1
ATOM 679 C C . ALA A 1 89 ? -10.415 -1.163 6.966 1.00 98.38 89 ALA A C 1
ATOM 681 O O . ALA A 1 89 ? -11.114 -1.222 7.986 1.00 98.38 89 ALA A O 1
ATOM 682 N N . ILE A 1 90 ? -9.114 -0.871 7.012 1.00 98.31 90 ILE A N 1
ATOM 683 C CA . ILE A 1 90 ? -8.359 -0.662 8.253 1.00 98.31 90 ILE A CA 1
ATOM 684 C C . ILE A 1 90 ? -8.887 0.565 9.007 1.00 98.31 90 ILE A C 1
ATOM 686 O O . ILE A 1 90 ? -9.124 0.499 10.217 1.00 98.31 90 ILE A O 1
ATOM 690 N N . THR A 1 91 ? -9.176 1.663 8.306 1.00 98.25 91 THR A N 1
ATOM 691 C CA . THR A 1 91 ? -9.793 2.858 8.902 1.00 98.25 91 THR A CA 1
ATOM 692 C C . THR A 1 91 ? -11.137 2.532 9.556 1.00 98.25 91 THR A C 1
ATOM 694 O O . THR A 1 91 ? -11.376 2.898 10.712 1.00 98.25 91 THR A O 1
ATOM 697 N N . LEU A 1 92 ? -12.020 1.800 8.869 1.00 97.25 92 LEU A N 1
ATOM 698 C CA . LEU A 1 92 ? -13.317 1.395 9.414 1.00 97.25 92 LEU A CA 1
ATOM 699 C C . LEU A 1 92 ? -13.158 0.512 10.657 1.00 97.25 92 LEU A C 1
ATOM 701 O O . LEU A 1 92 ? -13.902 0.700 11.627 1.00 97.25 92 LEU A O 1
ATOM 705 N N . ILE A 1 93 ? -12.185 -0.406 10.660 1.00 96.56 93 ILE A N 1
ATOM 706 C CA . ILE A 1 93 ? -11.844 -1.231 11.825 1.00 96.56 93 ILE A CA 1
ATOM 707 C C . ILE A 1 93 ? -11.437 -0.336 12.998 1.00 96.56 93 ILE A C 1
ATOM 709 O O . ILE A 1 93 ? -12.077 -0.410 14.052 1.00 96.56 93 ILE A O 1
ATOM 713 N N . ILE A 1 94 ? -10.455 0.556 12.816 1.00 96.38 94 ILE A N 1
ATOM 714 C CA . ILE A 1 94 ? -9.961 1.476 13.856 1.00 96.38 94 ILE A CA 1
ATOM 715 C C . ILE A 1 94 ? -11.113 2.306 14.429 1.00 96.38 94 ILE A C 1
ATOM 717 O O . ILE A 1 94 ? -11.318 2.342 15.648 1.00 96.38 94 ILE A O 1
ATOM 721 N N . LEU A 1 95 ? -11.917 2.943 13.573 1.00 95.25 95 LEU A N 1
ATOM 722 C CA . LEU A 1 95 ? -13.051 3.767 14.000 1.00 95.25 95 LEU A CA 1
ATOM 723 C C . LEU A 1 95 ? -14.095 2.951 14.771 1.00 95.25 95 LEU A C 1
ATOM 725 O O . LEU A 1 95 ? -14.677 3.436 15.747 1.00 95.25 95 LEU A O 1
ATOM 729 N N . ARG A 1 96 ? -14.335 1.701 14.364 1.00 94.00 96 ARG A N 1
ATOM 730 C CA . ARG A 1 96 ? -15.318 0.820 14.997 1.00 94.00 96 ARG A CA 1
ATOM 731 C C . ARG A 1 96 ? -14.879 0.370 16.383 1.00 94.00 96 ARG A C 1
ATOM 733 O O . ARG A 1 96 ? -15.691 0.444 17.313 1.00 94.00 96 ARG A O 1
ATOM 740 N N . VAL A 1 97 ? -13.640 -0.097 16.516 1.00 94.25 97 VAL A N 1
ATOM 741 C CA . VAL A 1 97 ? -13.113 -0.686 17.759 1.00 94.25 97 VAL A CA 1
ATOM 742 C C . VAL A 1 97 ? -12.618 0.353 18.751 1.00 94.25 97 VAL A C 1
ATOM 744 O O . VAL A 1 97 ? -12.425 0.024 19.912 1.00 94.25 97 VAL A O 1
ATOM 747 N N . THR A 1 98 ? -12.461 1.613 18.352 1.00 94.00 98 THR A N 1
ATOM 748 C CA . THR A 1 98 ? -12.130 2.706 19.282 1.00 94.00 98 THR A CA 1
ATOM 749 C C . THR A 1 98 ? -13.336 3.575 19.637 1.00 94.00 98 THR A C 1
ATOM 751 O O . THR A 1 98 ? -13.193 4.563 20.359 1.00 94.00 98 THR A O 1
ATOM 754 N N . ARG A 1 99 ? -14.540 3.249 19.143 1.00 90.38 99 ARG A N 1
ATOM 755 C CA . ARG A 1 99 ? -15.744 4.071 19.330 1.00 90.38 99 ARG A CA 1
ATOM 756 C C . ARG A 1 99 ? -16.141 4.202 20.813 1.00 90.38 99 ARG A C 1
ATOM 758 O O . ARG A 1 99 ? -16.405 3.181 21.453 1.00 90.38 99 ARG A O 1
ATOM 765 N N . PRO A 1 100 ? -16.344 5.424 21.345 1.00 84.81 100 PRO A N 1
ATOM 766 C CA . PRO A 1 100 ? -16.756 5.604 22.733 1.00 84.81 100 PRO A CA 1
ATOM 767 C C . PRO A 1 100 ? -18.140 4.993 22.986 1.00 84.81 100 PRO A C 1
ATOM 769 O O . PRO A 1 100 ? -19.049 5.118 22.163 1.00 84.81 100 PRO A O 1
ATOM 772 N N . GLY A 1 101 ? -18.295 4.314 24.124 1.00 79.12 101 GLY A N 1
ATOM 773 C CA . GLY A 1 101 ? -19.569 3.731 24.558 1.00 79.12 101 GLY A CA 1
ATOM 774 C C . GLY A 1 101 ? -19.985 2.429 23.859 1.00 79.12 101 GLY A C 1
ATOM 775 O O . GLY A 1 101 ? -21.043 1.891 24.179 1.00 79.12 101 GLY A O 1
ATOM 776 N N . ALA A 1 102 ? -19.191 1.883 22.929 1.00 81.81 102 ALA A N 1
ATOM 777 C CA . ALA A 1 102 ? -19.499 0.579 22.339 1.00 81.81 102 ALA A CA 1
ATOM 778 C C . ALA A 1 102 ? -19.060 -0.577 23.263 1.00 81.81 102 ALA A C 1
ATOM 780 O O . ALA A 1 102 ? -18.012 -0.511 23.903 1.00 81.81 102 ALA A O 1
ATOM 781 N N . ARG A 1 103 ? -19.842 -1.670 23.300 1.00 76.81 103 ARG A N 1
ATOM 782 C CA . ARG A 1 103 ? -19.588 -2.849 24.161 1.00 76.81 103 ARG A CA 1
ATOM 783 C C . ARG A 1 103 ? -18.195 -3.461 23.965 1.00 76.81 103 ARG A C 1
ATOM 785 O O . ARG A 1 103 ? -17.555 -3.840 24.940 1.00 76.81 103 ARG A O 1
ATOM 792 N N . PHE A 1 104 ? -17.742 -3.538 22.717 1.00 81.75 104 PHE A N 1
ATOM 793 C CA . PHE A 1 104 ? -16.447 -4.098 22.316 1.00 81.75 104 PHE A CA 1
ATOM 794 C C . PHE A 1 104 ? -15.544 -3.003 21.746 1.00 81.75 104 PHE A C 1
ATOM 796 O O . PHE A 1 104 ? -15.079 -3.108 20.615 1.00 81.75 104 PHE A O 1
ATOM 803 N N . ALA A 1 105 ? -15.365 -1.914 22.498 1.00 87.12 105 ALA A N 1
ATOM 804 C CA . ALA A 1 105 ? -14.462 -0.839 22.113 1.00 87.12 105 ALA A CA 1
ATOM 805 C C . ALA A 1 105 ? -13.390 -0.550 23.165 1.00 87.12 105 ALA A C 1
ATOM 807 O O . ALA A 1 105 ? -13.602 -0.679 24.376 1.00 87.12 105 ALA A O 1
ATOM 808 N N . LEU A 1 106 ? -12.236 -0.121 22.667 1.00 89.12 106 LEU A N 1
ATOM 809 C CA . LEU A 1 106 ? -11.135 0.433 23.429 1.00 89.12 106 LEU A CA 1
ATOM 810 C C . LEU A 1 106 ? -11.392 1.930 23.666 1.00 89.12 106 LEU A C 1
ATOM 812 O O . LEU A 1 106 ? -11.670 2.662 22.713 1.00 89.12 106 LEU A O 1
ATOM 816 N N . PRO A 1 107 ? -11.302 2.414 24.915 1.00 89.75 107 PRO A N 1
ATOM 817 C CA . PRO A 1 107 ? -11.329 3.835 25.211 1.00 89.75 107 PRO A CA 1
ATOM 818 C C . PRO A 1 107 ? -9.986 4.435 24.801 1.00 89.75 107 PRO A C 1
ATOM 820 O O . PRO A 1 107 ? -9.018 4.396 25.555 1.00 89.75 107 PRO A O 1
ATOM 823 N N . VAL A 1 108 ? -9.934 4.951 23.579 1.00 93.25 108 VAL A N 1
ATOM 824 C CA . VAL A 1 108 ? -8.776 5.666 23.045 1.00 93.25 108 VAL A CA 1
ATOM 825 C C . VAL A 1 108 ? -9.131 7.154 22.998 1.00 93.25 108 VAL A C 1
ATOM 827 O O . VAL A 1 108 ? -10.212 7.489 22.497 1.00 93.25 108 VAL A O 1
ATOM 830 N N . PRO A 1 109 ? -8.279 8.055 23.521 1.00 93.69 109 PRO A N 1
ATOM 831 C CA . PRO A 1 109 ? -8.512 9.490 23.408 1.00 93.69 109 PRO A CA 1
ATOM 832 C C . PRO A 1 109 ? -8.495 9.931 21.932 1.00 93.69 109 PRO A C 1
ATOM 834 O O . PRO A 1 109 ? -7.864 9.268 21.105 1.00 93.69 109 PRO A O 1
ATOM 837 N N . PRO A 1 110 ? -9.136 11.059 21.573 1.00 93.31 110 PRO A N 1
ATOM 838 C CA . PRO A 1 110 ? -9.208 11.520 20.184 1.00 93.31 110 PRO A CA 1
ATOM 839 C C . PRO A 1 110 ? -7.844 11.624 19.486 1.00 93.31 110 PRO A C 1
ATOM 841 O O . PRO A 1 110 ? -7.705 11.147 18.364 1.00 93.31 110 PRO A O 1
ATOM 844 N N . ALA A 1 111 ? -6.827 12.152 20.176 1.00 95.62 111 ALA A N 1
ATOM 845 C CA . ALA A 1 111 ? -5.464 12.251 19.649 1.00 95.62 111 ALA A CA 1
ATOM 846 C C . ALA A 1 111 ? -4.847 10.875 19.338 1.00 95.62 111 ALA A C 1
ATOM 848 O O . ALA A 1 111 ? -4.244 10.692 18.287 1.00 95.62 111 ALA A O 1
ATOM 849 N N . GLY A 1 112 ? -5.065 9.880 20.206 1.00 95.94 112 GLY A N 1
ATOM 850 C CA . GLY A 1 112 ? -4.597 8.512 19.972 1.00 95.94 112 GLY A CA 1
ATOM 851 C C . GLY A 1 112 ? -5.284 7.860 18.772 1.00 95.94 112 GLY A C 1
ATOM 852 O O . GLY A 1 112 ? -4.637 7.164 17.997 1.00 95.94 112 GLY A O 1
ATOM 853 N N . ARG A 1 113 ? -6.580 8.132 18.562 1.00 95.25 113 ARG A N 1
ATOM 854 C CA . ARG A 1 113 ? -7.288 7.664 17.363 1.00 95.25 113 ARG A CA 1
ATOM 855 C C . ARG A 1 113 ? -6.731 8.319 16.100 1.00 95.25 113 ARG A C 1
ATOM 857 O O . ARG A 1 113 ? -6.538 7.618 15.117 1.00 95.25 113 ARG A O 1
ATOM 864 N N . LEU A 1 114 ? -6.470 9.626 16.127 1.00 96.25 114 LEU A N 1
ATOM 865 C CA . LEU A 1 114 ? -5.878 10.331 14.989 1.00 96.25 114 LEU A CA 1
ATOM 866 C C . LEU A 1 114 ? -4.491 9.769 14.647 1.00 96.25 114 LEU A C 1
ATOM 868 O O . LEU A 1 114 ? -4.221 9.496 13.484 1.00 96.25 114 LEU A O 1
ATOM 872 N N . ALA A 1 115 ? -3.662 9.503 15.660 1.00 96.81 115 ALA A N 1
ATOM 873 C CA . ALA A 1 115 ? -2.365 8.858 15.473 1.00 96.81 115 ALA A CA 1
ATOM 874 C C . ALA A 1 115 ? -2.493 7.453 14.854 1.00 96.81 115 ALA A C 1
ATOM 876 O O . ALA A 1 115 ? -1.748 7.118 13.942 1.00 96.81 115 ALA A O 1
ATOM 877 N N . MET A 1 116 ? -3.471 6.644 15.282 1.00 97.31 116 MET A N 1
ATOM 878 C CA . MET A 1 116 ? -3.727 5.326 14.678 1.00 97.31 116 MET A CA 1
ATOM 879 C C . MET A 1 116 ? -4.153 5.423 13.206 1.00 97.31 116 MET A C 1
ATOM 881 O O . MET A 1 116 ? -3.781 4.569 12.411 1.00 97.31 116 MET A O 1
ATOM 885 N N . LEU A 1 117 ? -4.915 6.457 12.833 1.00 97.94 117 LEU A N 1
ATOM 886 C CA . LEU A 1 117 ? -5.340 6.689 11.447 1.00 97.94 117 LEU A CA 1
ATOM 887 C C . LEU A 1 117 ? -4.197 7.151 10.532 1.00 97.94 117 LEU A C 1
ATOM 889 O O . LEU A 1 117 ? -4.326 7.051 9.312 1.00 97.94 117 LEU A O 1
ATOM 893 N N . ALA A 1 118 ? -3.072 7.607 11.091 1.00 98.00 118 ALA A N 1
ATOM 894 C CA . ALA A 1 118 ? -1.898 7.953 10.297 1.00 98.00 118 ALA A CA 1
ATOM 895 C C . ALA A 1 118 ? -1.337 6.733 9.551 1.00 98.00 118 ALA A C 1
ATOM 897 O O . ALA A 1 118 ? -0.930 6.874 8.406 1.00 98.00 118 ALA A O 1
ATOM 898 N N . ALA A 1 119 ? -1.378 5.536 10.148 1.00 97.81 119 ALA A N 1
ATOM 899 C CA . ALA A 1 119 ? -0.831 4.322 9.538 1.00 97.81 119 ALA A CA 1
ATOM 900 C C . ALA A 1 119 ? -1.501 3.942 8.197 1.00 97.81 119 ALA A C 1
ATOM 902 O O . ALA A 1 119 ? -0.794 3.943 7.191 1.00 97.81 119 ALA A O 1
ATOM 903 N N . PRO A 1 120 ? -2.829 3.699 8.111 1.00 98.31 120 PRO A N 1
ATOM 904 C CA . PRO A 1 120 ? -3.475 3.402 6.827 1.00 98.31 120 PRO A CA 1
ATOM 905 C C . PRO A 1 120 ? -3.426 4.582 5.842 1.00 98.31 120 PRO A C 1
ATOM 907 O O . PRO A 1 120 ? -3.480 4.374 4.636 1.00 98.31 120 PRO A O 1
ATOM 910 N N . THR A 1 121 ? -3.296 5.822 6.333 1.00 98.50 121 THR A N 1
ATOM 911 C CA . THR A 1 121 ? -3.128 6.998 5.464 1.00 98.50 121 THR A CA 1
ATOM 912 C C . THR A 1 121 ? -1.749 7.007 4.805 1.00 98.50 121 THR A C 1
ATOM 914 O O . THR A 1 121 ? -1.652 7.182 3.597 1.00 98.50 121 THR A O 1
ATOM 917 N N . LEU A 1 122 ? -0.679 6.805 5.578 1.00 98.44 122 LEU A N 1
ATOM 918 C CA . LEU A 1 122 ? 0.689 6.743 5.057 1.00 98.44 122 LEU A CA 1
ATOM 919 C C . LEU A 1 122 ? 0.880 5.542 4.133 1.00 98.44 122 LEU A C 1
ATOM 921 O O . LEU A 1 122 ? 1.498 5.688 3.088 1.00 98.44 122 LEU A O 1
ATOM 925 N N . MET A 1 123 ? 0.298 4.397 4.493 1.00 98.19 123 MET A N 1
ATOM 926 C CA . MET A 1 123 ? 0.239 3.202 3.653 1.00 98.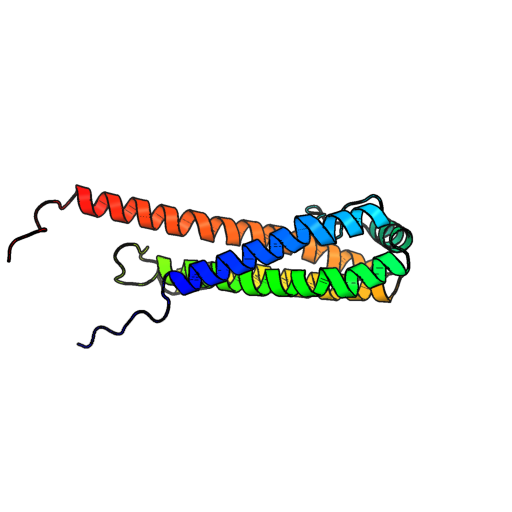19 123 MET A CA 1
ATOM 927 C C . MET A 1 123 ? -0.296 3.535 2.258 1.00 98.19 123 MET A C 1
ATOM 929 O O . MET A 1 123 ? 0.403 3.322 1.274 1.00 98.19 123 MET A O 1
ATOM 933 N N . LEU A 1 124 ? -1.480 4.154 2.191 1.00 98.69 124 LEU A N 1
ATOM 934 C CA . LEU A 1 124 ? -2.085 4.582 0.934 1.00 98.69 124 LEU A CA 1
ATOM 935 C C . LEU A 1 124 ? -1.201 5.576 0.171 1.00 98.69 124 LEU A C 1
ATOM 937 O O . LEU A 1 124 ? -1.007 5.437 -1.029 1.00 98.69 124 LEU A O 1
ATOM 941 N N . LEU A 1 125 ? -0.677 6.601 0.846 1.00 98.69 125 LEU A N 1
ATOM 942 C CA . LEU A 1 125 ? 0.118 7.639 0.184 1.00 98.69 125 LEU A CA 1
ATOM 943 C C . LEU A 1 125 ? 1.421 7.090 -0.405 1.00 98.69 125 LEU A C 1
ATOM 945 O O . LEU A 1 125 ? 1.804 7.491 -1.503 1.00 98.69 125 LEU A O 1
ATOM 949 N N . PHE A 1 126 ? 2.104 6.200 0.317 1.00 98.69 126 PHE A N 1
ATOM 950 C CA . PHE A 1 126 ? 3.327 5.573 -0.171 1.00 98.69 126 PHE A CA 1
ATOM 951 C C . PHE A 1 126 ? 3.048 4.614 -1.316 1.00 98.69 126 PHE A C 1
ATOM 953 O O . PHE A 1 126 ? 3.807 4.632 -2.277 1.00 98.69 126 PHE A O 1
ATOM 960 N N . ASP A 1 127 ? 1.951 3.861 -1.254 1.00 98.44 127 ASP A N 1
ATOM 961 C CA . ASP A 1 127 ? 1.541 2.993 -2.351 1.00 98.44 127 ASP A CA 1
ATOM 962 C C . ASP A 1 127 ? 1.217 3.770 -3.626 1.00 98.44 127 ASP A C 1
ATOM 964 O O . ASP A 1 127 ? 1.862 3.564 -4.648 1.00 98.44 127 ASP A O 1
ATOM 968 N N . LEU A 1 128 ? 0.327 4.764 -3.552 1.00 98.62 128 LEU A N 1
ATOM 969 C CA . LEU A 1 128 ? -0.023 5.584 -4.715 1.00 98.62 128 LEU A CA 1
ATOM 970 C C . LEU A 1 128 ? 1.199 6.297 -5.308 1.00 98.62 128 LEU A C 1
ATOM 972 O O . LEU A 1 128 ? 1.318 6.434 -6.526 1.00 98.62 128 LEU A O 1
ATOM 976 N N . GLY A 1 129 ? 2.100 6.776 -4.447 1.00 98.62 129 GLY A N 1
ATOM 977 C CA . GLY A 1 129 ? 3.343 7.404 -4.878 1.00 98.62 129 GLY A CA 1
ATOM 978 C C . GLY A 1 129 ? 4.285 6.416 -5.564 1.00 98.62 129 GLY A C 1
ATOM 979 O O . GLY A 1 129 ? 4.838 6.732 -6.613 1.00 98.62 129 GLY A O 1
ATOM 980 N N . GLU A 1 130 ? 4.456 5.223 -5.002 1.00 98.38 130 GLU A N 1
ATOM 981 C CA . GLU A 1 130 ? 5.285 4.164 -5.574 1.00 98.38 130 GLU A CA 1
ATOM 982 C C . GLU A 1 130 ? 4.736 3.701 -6.925 1.00 98.38 130 GLU A C 1
ATOM 984 O O . GLU A 1 130 ? 5.467 3.747 -7.914 1.00 98.38 130 GLU A O 1
ATOM 989 N N . ASN A 1 131 ? 3.434 3.424 -7.002 1.00 98.44 131 ASN A N 1
ATOM 990 C CA . ASN A 1 131 ? 2.727 3.065 -8.226 1.00 98.44 131 ASN A CA 1
ATOM 991 C C . ASN A 1 131 ? 2.886 4.110 -9.335 1.00 98.44 131 ASN A C 1
ATOM 993 O O . ASN A 1 131 ? 3.164 3.775 -10.490 1.00 98.44 131 ASN A O 1
ATOM 997 N N . ALA A 1 132 ? 2.781 5.398 -8.996 1.00 98.56 132 ALA A N 1
ATOM 998 C CA . ALA A 1 132 ? 2.998 6.478 -9.954 1.00 98.56 132 ALA A CA 1
ATOM 999 C C . ALA A 1 132 ? 4.448 6.522 -10.471 1.00 98.56 132 ALA A C 1
ATOM 1001 O O . ALA A 1 132 ? 4.674 6.729 -11.667 1.00 98.56 132 ALA A O 1
ATOM 1002 N N . LEU A 1 133 ? 5.438 6.315 -9.595 1.00 98.56 133 LEU A N 1
ATOM 1003 C CA . LEU A 1 133 ? 6.847 6.300 -9.992 1.00 98.56 133 LEU A CA 1
ATOM 1004 C C . LEU A 1 133 ? 7.197 5.049 -10.803 1.00 98.56 133 LEU A C 1
ATOM 1006 O O . LEU A 1 133 ? 7.892 5.177 -11.808 1.00 98.56 133 LEU A O 1
ATOM 1010 N N . VAL A 1 134 ? 6.687 3.870 -10.439 1.00 98.25 134 VAL A N 1
ATOM 1011 C CA . VAL A 1 134 ? 6.840 2.636 -11.224 1.00 98.25 134 VAL A CA 1
ATOM 1012 C C . VAL A 1 134 ? 6.223 2.795 -12.602 1.00 98.25 134 VAL A C 1
ATOM 1014 O O . VAL A 1 134 ? 6.895 2.521 -13.596 1.00 98.25 134 VAL A O 1
ATOM 1017 N N . ALA A 1 135 ? 5.005 3.328 -12.698 1.00 98.38 135 ALA A N 1
ATOM 1018 C CA . ALA A 1 135 ? 4.395 3.618 -13.989 1.00 98.38 135 ALA A CA 1
ATOM 1019 C C . ALA A 1 135 ? 5.280 4.551 -14.835 1.00 98.38 135 ALA A C 1
ATOM 1021 O O . ALA A 1 135 ? 5.487 4.309 -16.025 1.00 98.38 135 ALA A O 1
ATOM 1022 N N . HIS A 1 136 ? 5.875 5.578 -14.220 1.00 98.44 136 HIS A N 1
ATOM 1023 C CA . HIS A 1 136 ? 6.808 6.473 -14.902 1.00 98.44 136 HIS A CA 1
ATOM 1024 C C . HIS A 1 136 ? 8.101 5.765 -15.352 1.00 98.44 136 HIS A C 1
ATOM 1026 O O . HIS A 1 136 ? 8.585 6.006 -16.461 1.00 98.44 136 HIS A O 1
ATOM 1032 N N . MET A 1 137 ? 8.645 4.850 -14.545 1.00 98.31 137 MET A N 1
ATOM 1033 C CA . MET A 1 137 ? 9.798 4.027 -14.932 1.00 98.31 137 MET A CA 1
ATOM 1034 C C . MET A 1 137 ? 9.479 3.126 -16.133 1.00 98.31 137 MET A C 1
ATOM 1036 O O . MET A 1 137 ? 10.256 3.069 -17.085 1.00 98.31 137 MET A O 1
ATOM 1040 N N . LEU A 1 138 ? 8.318 2.470 -16.127 1.00 98.06 138 LEU A N 1
ATOM 1041 C CA . LEU A 1 138 ? 7.883 1.570 -17.201 1.00 98.06 138 LEU A CA 1
ATOM 1042 C C . LEU A 1 138 ? 7.654 2.315 -18.524 1.00 98.06 138 LEU A C 1
ATOM 1044 O O . LEU A 1 138 ? 7.993 1.805 -19.589 1.00 98.06 138 LEU A O 1
ATOM 1048 N N . LEU A 1 139 ? 7.124 3.541 -18.463 1.00 97.62 139 LEU A N 1
ATOM 1049 C CA . LEU A 1 139 ? 6.905 4.391 -19.640 1.00 97.62 139 LEU A CA 1
ATOM 1050 C C . LEU A 1 139 ? 8.202 4.966 -20.229 1.00 97.62 139 LEU A C 1
ATOM 1052 O O . LEU A 1 139 ? 8.237 5.290 -21.414 1.00 97.62 139 LEU A O 1
ATOM 1056 N N . THR A 1 140 ? 9.257 5.116 -19.424 1.00 93.88 140 THR A N 1
ATOM 1057 C CA . THR A 1 140 ? 10.542 5.682 -19.872 1.00 93.88 140 THR A CA 1
ATOM 1058 C C . THR A 1 140 ? 11.529 4.631 -20.379 1.00 93.88 140 THR A C 1
ATOM 1060 O O . THR A 1 140 ? 12.462 4.995 -21.092 1.00 93.88 140 THR A O 1
ATOM 1063 N N . ALA A 1 141 ? 11.327 3.349 -20.047 1.00 86.25 141 ALA A N 1
ATOM 1064 C CA . ALA A 1 141 ? 12.156 2.179 -20.385 1.00 86.25 141 ALA A CA 1
ATOM 1065 C C . ALA A 1 141 ? 13.610 2.196 -19.856 1.00 86.25 141 ALA A C 1
ATOM 1067 O O . ALA A 1 141 ? 14.151 1.147 -19.521 1.00 86.25 141 ALA A O 1
ATOM 1068 N N . ALA A 1 142 ? 14.233 3.368 -19.729 1.00 91.62 142 ALA A N 1
ATOM 1069 C CA . ALA A 1 142 ? 15.558 3.585 -19.158 1.00 91.62 142 ALA A CA 1
ATOM 1070 C C . ALA A 1 142 ? 15.484 4.646 -18.042 1.00 91.62 142 ALA A C 1
ATOM 1072 O O . ALA A 1 142 ? 15.929 5.783 -18.232 1.00 91.62 142 ALA A O 1
ATOM 1073 N N . PRO A 1 143 ? 14.889 4.319 -16.879 1.00 96.00 143 PRO A N 1
ATOM 1074 C CA . PRO A 1 143 ? 14.721 5.283 -15.801 1.00 96.00 143 PRO A CA 1
ATOM 1075 C C . PRO A 1 143 ? 16.072 5.751 -15.250 1.00 96.00 143 PRO A C 1
ATOM 1077 O O . PRO A 1 143 ? 17.020 4.975 -15.110 1.00 96.00 143 PRO A O 1
ATOM 1080 N N . GLY A 1 144 ? 16.161 7.034 -14.899 1.00 98.00 144 GLY A N 1
ATOM 1081 C CA . GLY A 1 144 ? 17.341 7.590 -14.237 1.00 98.00 144 GLY A CA 1
ATOM 1082 C C . GLY A 1 144 ? 17.502 7.086 -12.791 1.00 98.00 144 GLY A C 1
ATOM 1083 O O . GLY A 1 144 ? 16.521 6.682 -12.161 1.00 98.00 144 GLY A O 1
ATOM 1084 N N . PRO A 1 145 ? 18.715 7.162 -12.212 1.00 98.31 145 PRO A N 1
ATOM 1085 C CA . PRO A 1 145 ? 18.998 6.651 -10.868 1.00 98.31 145 PRO A CA 1
ATOM 1086 C C . PRO A 1 145 ? 18.170 7.329 -9.769 1.00 98.31 145 PRO A C 1
ATOM 1088 O O . PRO A 1 145 ? 17.741 6.664 -8.832 1.00 98.31 145 PRO A O 1
ATOM 1091 N N . THR A 1 146 ? 17.889 8.629 -9.895 1.00 98.44 146 THR A N 1
ATOM 1092 C CA . THR A 1 146 ? 17.062 9.371 -8.929 1.00 98.44 146 THR A CA 1
ATOM 1093 C C . THR A 1 146 ? 15.627 8.853 -8.883 1.00 98.44 146 THR A C 1
ATOM 1095 O O . THR A 1 146 ? 15.089 8.652 -7.799 1.00 98.44 146 THR A O 1
ATOM 1098 N N . LEU A 1 147 ? 15.022 8.598 -10.047 1.00 98.50 147 LEU A N 1
ATOM 1099 C CA . LEU A 1 147 ? 13.659 8.079 -10.140 1.00 98.50 147 LEU A CA 1
ATOM 1100 C C . LEU A 1 147 ? 13.553 6.697 -9.484 1.00 98.50 147 LEU A C 1
ATOM 1102 O O . LEU A 1 147 ? 12.664 6.474 -8.664 1.00 98.50 147 LEU A O 1
ATOM 1106 N N . VAL A 1 148 ? 14.508 5.811 -9.784 1.00 98.62 148 VAL A N 1
ATOM 1107 C CA . VAL A 1 148 ? 14.583 4.478 -9.169 1.00 98.62 148 VAL A CA 1
ATOM 1108 C C . VAL A 1 148 ? 14.755 4.576 -7.654 1.00 98.62 148 VAL A C 1
ATOM 1110 O O . VAL A 1 148 ? 14.056 3.892 -6.912 1.00 98.62 148 VAL A O 1
ATOM 1113 N N . ALA A 1 149 ? 15.643 5.450 -7.173 1.00 98.62 149 ALA A N 1
ATOM 1114 C CA . ALA A 1 149 ? 15.869 5.634 -5.742 1.00 98.62 149 ALA A CA 1
ATOM 1115 C C . ALA A 1 149 ? 14.609 6.129 -5.012 1.00 98.62 149 ALA A C 1
ATOM 1117 O O . ALA A 1 149 ? 14.318 5.668 -3.908 1.00 98.62 149 ALA A O 1
ATOM 1118 N N . MET A 1 150 ? 13.836 7.030 -5.626 1.00 98.69 150 MET A N 1
ATOM 1119 C CA . MET A 1 150 ? 12.563 7.493 -5.069 1.00 98.69 150 MET A CA 1
ATOM 1120 C C . MET A 1 150 ? 11.532 6.362 -5.004 1.00 98.69 150 MET A C 1
ATOM 1122 O O . MET A 1 150 ? 10.944 6.147 -3.945 1.00 98.69 150 MET A O 1
ATOM 1126 N N . ALA A 1 151 ? 11.353 5.608 -6.093 1.00 98.56 151 ALA A N 1
ATOM 1127 C CA . ALA A 1 151 ? 10.409 4.490 -6.149 1.00 98.56 151 ALA A CA 1
ATOM 1128 C C . ALA A 1 151 ? 10.764 3.390 -5.132 1.00 98.56 151 ALA A C 1
ATOM 1130 O O . ALA A 1 151 ? 9.921 2.964 -4.345 1.00 98.56 151 ALA A O 1
ATOM 1131 N N . SER A 1 152 ? 12.044 3.023 -5.059 1.00 98.62 152 SER A N 1
ATOM 1132 C CA . SER A 1 152 ? 12.595 2.064 -4.094 1.00 98.62 152 SER A CA 1
ATOM 1133 C C . SER A 1 152 ? 12.419 2.524 -2.641 1.00 98.62 152 SER A C 1
ATOM 1135 O O . SER A 1 152 ? 12.079 1.728 -1.764 1.00 98.62 152 SER A O 1
ATOM 1137 N N . THR A 1 153 ? 12.588 3.822 -2.368 1.00 98.69 153 THR A N 1
ATOM 1138 C CA . THR A 1 153 ? 12.348 4.397 -1.033 1.00 98.69 153 THR A CA 1
ATOM 1139 C C . THR A 1 153 ? 10.870 4.326 -0.656 1.00 98.69 153 THR A C 1
ATOM 1141 O O . THR A 1 153 ? 10.543 3.947 0.469 1.00 98.69 153 THR A O 1
ATOM 1144 N N . LEU A 1 154 ? 9.967 4.653 -1.587 1.00 98.62 154 LEU A N 1
ATOM 1145 C CA . LEU A 1 154 ? 8.528 4.541 -1.350 1.00 98.62 154 LEU A CA 1
ATOM 1146 C C . LEU A 1 154 ? 8.082 3.085 -1.191 1.00 98.62 154 LEU A C 1
ATOM 1148 O O . LEU A 1 154 ? 7.250 2.826 -0.331 1.00 98.62 154 LEU A O 1
ATOM 1152 N N . THR A 1 155 ? 8.691 2.140 -1.911 1.00 98.31 155 THR A N 1
ATOM 1153 C CA . THR A 1 155 ? 8.452 0.695 -1.733 1.00 98.31 155 THR A CA 1
ATOM 1154 C C . THR A 1 155 ? 8.756 0.274 -0.292 1.00 98.31 155 THR A C 1
ATOM 1156 O O . THR A 1 155 ? 7.927 -0.330 0.385 1.00 98.31 155 THR A O 1
ATOM 1159 N N . GLN A 1 156 ? 9.924 0.655 0.228 1.00 98.50 156 GLN A N 1
ATOM 1160 C CA . GLN A 1 156 ? 10.316 0.342 1.606 1.00 98.50 156 GLN A CA 1
ATOM 1161 C C . GLN A 1 156 ? 9.399 1.025 2.632 1.00 98.50 156 GLN A C 1
ATOM 1163 O O . GLN A 1 156 ? 8.935 0.393 3.584 1.00 98.50 156 GLN A O 1
ATOM 1168 N N . ALA A 1 157 ? 9.101 2.314 2.435 1.00 98.38 157 ALA A N 1
ATOM 1169 C CA . ALA A 1 157 ? 8.216 3.073 3.315 1.00 98.38 157 ALA A CA 1
ATOM 1170 C C . ALA A 1 157 ? 6.790 2.492 3.335 1.00 98.38 157 ALA A C 1
ATOM 1172 O O . ALA A 1 157 ? 6.186 2.389 4.408 1.00 98.38 157 ALA A O 1
ATOM 1173 N N . LYS A 1 158 ? 6.286 2.053 2.173 1.00 97.06 158 LYS A N 1
ATOM 1174 C CA . LYS A 1 158 ? 5.023 1.325 2.013 1.00 97.06 158 LYS A CA 1
ATOM 1175 C C . LYS A 1 158 ? 5.002 0.083 2.894 1.00 97.06 158 LYS A C 1
ATOM 1177 O O . LYS A 1 158 ? 4.111 -0.028 3.728 1.00 97.06 158 LYS A O 1
ATOM 1182 N N . TRP A 1 159 ? 5.998 -0.799 2.803 1.00 97.56 159 TRP A N 1
ATOM 1183 C CA . TRP A 1 159 ? 6.030 -2.033 3.601 1.00 97.56 159 TRP A CA 1
ATOM 1184 C C . TRP A 1 159 ? 6.044 -1.789 5.111 1.00 97.56 159 TRP A C 1
ATOM 1186 O O . TRP A 1 159 ? 5.370 -2.500 5.864 1.00 97.56 159 TRP A O 1
ATOM 1196 N N . VAL A 1 160 ? 6.760 -0.758 5.567 1.00 98.19 160 VAL A N 1
ATOM 1197 C CA . VAL A 1 160 ? 6.733 -0.341 6.977 1.00 98.19 160 VAL A CA 1
ATOM 1198 C C . VAL A 1 160 ? 5.327 0.119 7.378 1.00 98.19 160 VAL A C 1
ATOM 1200 O O . VAL A 1 160 ? 4.816 -0.287 8.426 1.00 98.19 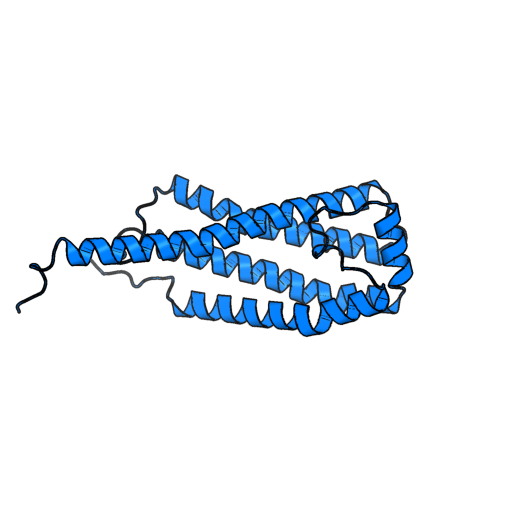160 VAL A O 1
ATOM 1203 N N . ALA A 1 161 ? 4.679 0.937 6.546 1.00 97.94 161 ALA A N 1
ATOM 1204 C CA . ALA A 1 161 ? 3.340 1.453 6.811 1.00 97.94 161 ALA A CA 1
ATOM 1205 C C . ALA A 1 161 ? 2.255 0.360 6.762 1.00 97.94 161 ALA A C 1
ATOM 1207 O O . ALA A 1 161 ? 1.431 0.308 7.677 1.00 97.94 161 ALA A O 1
ATOM 1208 N N . ILE A 1 162 ? 2.296 -0.543 5.772 1.00 96.75 162 ILE A N 1
ATOM 1209 C CA . ILE A 1 162 ? 1.430 -1.731 5.659 1.00 96.75 162 ILE A CA 1
ATOM 1210 C C . ILE A 1 162 ? 1.555 -2.579 6.925 1.00 96.75 162 ILE A C 1
ATOM 1212 O O . ILE A 1 162 ? 0.557 -2.873 7.582 1.00 96.75 162 ILE A O 1
ATOM 1216 N N . SER A 1 163 ? 2.784 -2.908 7.333 1.00 97.31 163 SER A N 1
ATOM 1217 C CA . SER A 1 163 ? 3.034 -3.738 8.519 1.00 97.31 163 SER A CA 1
ATOM 1218 C C . SER A 1 163 ? 2.411 -3.134 9.781 1.00 97.31 163 SER A C 1
ATOM 1220 O O . SER A 1 163 ? 1.770 -3.834 10.569 1.00 97.31 163 SER A O 1
ATOM 1222 N N . LEU A 1 164 ? 2.548 -1.817 9.964 1.00 97.88 164 LEU A N 1
ATOM 1223 C CA . LEU A 1 164 ? 1.935 -1.102 11.081 1.00 97.88 164 LEU A CA 1
ATOM 1224 C C . LEU A 1 164 ? 0.401 -1.086 10.987 1.00 97.88 164 LEU A C 1
ATOM 1226 O O . LEU A 1 164 ? -0.280 -1.290 11.996 1.00 97.88 164 LEU A O 1
ATOM 1230 N N . ALA A 1 165 ? -0.152 -0.849 9.798 1.00 97.69 165 ALA A N 1
ATOM 1231 C CA . ALA A 1 165 ? -1.591 -0.793 9.568 1.00 97.69 165 ALA A CA 1
ATOM 1232 C C . ALA A 1 165 ? -2.260 -2.157 9.828 1.00 97.69 165 ALA A C 1
ATOM 1234 O O . ALA A 1 165 ? -3.243 -2.225 10.574 1.00 97.69 165 ALA A O 1
ATOM 1235 N N . ILE A 1 166 ? -1.678 -3.247 9.318 1.00 96.31 166 ILE A N 1
ATOM 1236 C CA . ILE A 1 166 ? -2.121 -4.626 9.570 1.00 96.31 166 ILE A CA 1
ATOM 1237 C C . ILE A 1 166 ? -2.016 -4.960 11.062 1.00 96.31 166 ILE A C 1
ATOM 1239 O O . ILE A 1 166 ? -2.969 -5.478 11.654 1.00 96.31 166 ILE A O 1
ATOM 1243 N N . ALA A 1 167 ? -0.904 -4.608 11.715 1.00 97.75 167 ALA A N 1
ATOM 1244 C CA . ALA A 1 167 ? -0.748 -4.824 13.150 1.00 97.75 167 ALA A CA 1
ATOM 1245 C C . ALA A 1 167 ? -1.865 -4.132 13.951 1.00 97.75 167 ALA A C 1
ATOM 1247 O O . ALA A 1 167 ? -2.461 -4.747 14.838 1.00 97.75 167 ALA A O 1
ATOM 1248 N N . LEU A 1 168 ? -2.226 -2.889 13.613 1.00 96.25 168 LEU A N 1
ATOM 1249 C CA . LEU A 1 168 ? -3.358 -2.189 14.233 1.00 96.25 168 LEU A CA 1
ATOM 1250 C C . LEU A 1 168 ? -4.699 -2.882 13.947 1.00 96.25 168 LEU A C 1
ATOM 1252 O O . LEU A 1 168 ? -5.518 -3.025 14.863 1.00 96.25 168 LEU A O 1
ATOM 1256 N N . ALA A 1 169 ? -4.918 -3.337 12.712 1.00 95.38 169 ALA A N 1
ATOM 1257 C CA . ALA A 1 169 ? -6.134 -4.031 12.296 1.00 95.38 169 ALA A CA 1
ATOM 1258 C C . ALA A 1 169 ? -6.350 -5.361 13.036 1.00 95.38 169 ALA A C 1
ATOM 1260 O O . ALA A 1 169 ? -7.494 -5.774 13.213 1.00 95.38 169 ALA A O 1
ATOM 1261 N N . ILE A 1 170 ? -5.286 -5.998 13.532 1.00 95.81 170 ILE A N 1
ATOM 1262 C CA . ILE A 1 170 ? -5.349 -7.246 14.308 1.00 95.81 170 ILE A CA 1
ATOM 1263 C C . ILE A 1 170 ? -5.384 -6.968 15.818 1.00 95.81 170 ILE A C 1
ATOM 1265 O O . ILE A 1 170 ? -6.261 -7.459 16.540 1.00 95.81 170 ILE A O 1
ATOM 1269 N N . VAL A 1 171 ? -4.445 -6.161 16.318 1.00 96.50 171 VAL A N 1
ATOM 1270 C CA . VAL A 1 171 ? -4.231 -5.951 17.759 1.00 96.50 171 VAL A CA 1
ATOM 1271 C C . VAL A 1 171 ? -5.400 -5.208 18.398 1.00 96.50 171 VAL A C 1
ATOM 1273 O O . VAL A 1 171 ? -5.803 -5.553 19.516 1.00 96.50 171 VAL A O 1
ATOM 1276 N N . LEU A 1 172 ? -5.982 -4.211 17.721 1.00 93.75 172 LEU A N 1
ATOM 1277 C CA . LEU A 1 172 ? -7.070 -3.423 18.301 1.00 93.75 172 LEU A CA 1
ATOM 1278 C C . LEU A 1 172 ? -8.354 -4.253 18.485 1.00 93.75 172 LEU A C 1
ATOM 1280 O O . LEU A 1 172 ? -8.874 -4.263 19.609 1.00 93.75 172 LEU A O 1
ATOM 1284 N N . PRO A 1 173 ? -8.870 -4.994 17.478 1.00 92.38 173 PRO A N 1
ATOM 1285 C CA . PRO A 1 173 ? -10.009 -5.884 17.694 1.00 92.38 173 PRO A CA 1
ATOM 1286 C C . PRO A 1 173 ? -9.735 -6.968 18.738 1.00 92.38 173 PRO A C 1
ATOM 1288 O O . PRO A 1 173 ? -10.576 -7.178 19.614 1.00 92.38 173 PRO A O 1
ATOM 1291 N N . ALA A 1 174 ? -8.562 -7.612 18.709 1.00 93.56 174 ALA A N 1
ATOM 1292 C CA . ALA A 1 174 ? -8.199 -8.636 19.690 1.00 93.56 174 ALA A CA 1
ATOM 1293 C C . ALA A 1 174 ? -8.233 -8.077 21.123 1.00 93.56 174 ALA A C 1
ATOM 1295 O O . ALA A 1 174 ? -8.887 -8.636 22.008 1.00 93.56 174 ALA A O 1
ATOM 1296 N N . SER A 1 175 ? -7.625 -6.910 21.340 1.00 92.62 175 SER A N 1
ATOM 1297 C CA . SER A 1 175 ? -7.625 -6.218 22.633 1.00 92.62 175 SER A CA 1
ATOM 1298 C C . SER A 1 175 ? -9.036 -5.823 23.081 1.00 92.62 175 SER A C 1
ATOM 1300 O O . SER A 1 175 ? -9.397 -5.983 24.253 1.00 92.62 175 SER A O 1
ATOM 1302 N N . ALA A 1 176 ? -9.871 -5.343 22.155 1.00 90.88 176 ALA A N 1
ATOM 1303 C CA . ALA A 1 176 ? -11.260 -4.989 22.433 1.00 90.88 176 ALA A CA 1
ATOM 1304 C C . ALA A 1 176 ? -12.098 -6.214 22.850 1.00 90.88 176 ALA A C 1
ATOM 1306 O O . ALA A 1 176 ? -12.890 -6.131 23.796 1.00 90.88 176 ALA A O 1
ATOM 1307 N N . LEU A 1 177 ? -11.897 -7.359 22.190 1.00 90.75 177 LEU A N 1
ATOM 1308 C CA . LEU A 1 177 ? -12.556 -8.629 22.507 1.00 90.75 177 LEU A CA 1
ATOM 1309 C C . LEU A 1 177 ? -12.129 -9.160 23.878 1.00 90.75 177 LEU A C 1
ATOM 1311 O O . LEU A 1 177 ? -12.988 -9.486 24.702 1.00 90.75 177 LEU A O 1
ATOM 1315 N N . LEU A 1 178 ? -10.823 -9.192 24.157 1.00 90.75 178 LEU A N 1
ATOM 1316 C CA . LEU A 1 178 ? -10.276 -9.640 25.441 1.00 90.75 178 LEU A CA 1
ATOM 1317 C C . LEU A 1 178 ? -10.811 -8.796 26.605 1.00 90.75 178 LEU A C 1
ATOM 1319 O O . LEU A 1 178 ? -11.266 -9.335 27.617 1.00 90.75 178 LEU A O 1
ATOM 1323 N N . ARG A 1 179 ? -10.852 -7.470 26.443 1.00 88.12 179 ARG A N 1
ATOM 1324 C CA . ARG A 1 179 ? -11.433 -6.557 27.437 1.00 88.12 179 ARG A CA 1
ATOM 1325 C C . ARG A 1 179 ? -12.937 -6.769 27.616 1.00 88.12 179 ARG A C 1
ATOM 1327 O O . ARG A 1 179 ? -13.429 -6.744 28.745 1.00 88.12 179 ARG A O 1
ATOM 1334 N N . GLY A 1 180 ? -13.666 -6.972 26.519 1.00 84.88 180 GLY A N 1
ATOM 1335 C CA . GLY A 1 180 ? -15.105 -7.236 26.540 1.00 84.88 180 GLY A CA 1
ATOM 1336 C C . GLY A 1 180 ? -15.462 -8.521 27.291 1.00 84.88 180 GLY A C 1
ATOM 1337 O O . GLY A 1 180 ? -16.455 -8.537 28.017 1.00 84.88 180 GLY A O 1
ATOM 1338 N N . ARG A 1 181 ? -14.633 -9.567 27.168 1.00 85.75 181 ARG A N 1
ATOM 1339 C CA . ARG A 1 181 ? -14.773 -10.825 27.921 1.00 85.75 181 ARG A CA 1
ATOM 1340 C C . ARG A 1 181 ? -14.500 -10.632 29.414 1.00 85.75 181 ARG A C 1
ATOM 1342 O O . ARG A 1 181 ? -15.320 -11.041 30.228 1.00 85.75 181 ARG A O 1
ATOM 1349 N N . ARG A 1 182 ? -13.416 -9.935 29.785 1.00 84.94 182 ARG A N 1
ATOM 1350 C CA . ARG A 1 182 ? -13.077 -9.673 31.202 1.00 84.94 182 ARG A CA 1
ATOM 1351 C C . ARG A 1 182 ? -14.195 -8.948 31.956 1.00 84.94 182 ARG A C 1
ATOM 1353 O O . ARG A 1 182 ? -14.533 -9.353 33.060 1.00 84.94 182 ARG A O 1
ATOM 1360 N N . ARG A 1 183 ? -14.820 -7.938 31.337 1.00 79.56 183 ARG A N 1
ATOM 1361 C CA . ARG A 1 183 ? -15.939 -7.189 31.943 1.00 79.56 183 ARG A CA 1
ATOM 1362 C C . ARG A 1 183 ? -17.171 -8.046 32.251 1.00 79.56 183 ARG A C 1
ATOM 1364 O O . ARG A 1 183 ? -17.898 -7.714 33.178 1.00 79.56 183 ARG A O 1
ATOM 1371 N N . GLN A 1 184 ? -17.422 -9.104 31.475 1.00 75.75 184 GLN A N 1
ATOM 1372 C CA . GLN A 1 184 ? -18.557 -10.007 31.707 1.00 75.75 184 GLN A CA 1
ATOM 1373 C C . GLN A 1 184 ? -18.306 -10.932 32.897 1.00 75.75 184 GLN A C 1
ATOM 1375 O O . GLN A 1 184 ? -19.213 -11.161 33.687 1.00 75.75 184 GLN A O 1
ATOM 1380 N N . VAL A 1 185 ? -17.070 -11.413 33.048 1.00 75.75 185 VAL A N 1
ATOM 1381 C CA . VAL A 1 185 ? -16.684 -12.295 34.157 1.00 75.75 185 VAL A CA 1
ATOM 1382 C C . VAL A 1 185 ? -16.713 -11.553 35.495 1.00 75.75 185 VAL A C 1
ATOM 1384 O O . VAL A 1 185 ? -17.177 -12.103 36.485 1.00 75.75 185 VAL A O 1
ATOM 1387 N N . THR A 1 186 ? -16.261 -10.295 35.540 1.00 73.88 186 THR A N 1
ATOM 1388 C CA . THR A 1 186 ? -16.184 -9.526 36.797 1.00 73.88 186 THR A CA 1
ATOM 1389 C C . THR A 1 186 ? -17.518 -8.942 37.270 1.00 73.88 186 THR A C 1
ATOM 1391 O O . THR A 1 186 ? -17.619 -8.551 38.427 1.00 73.88 186 THR A O 1
ATOM 1394 N N . HIS A 1 187 ? -18.549 -8.889 36.420 1.00 65.31 187 HIS A N 1
ATOM 1395 C CA . HIS A 1 187 ? -19.891 -8.427 36.804 1.00 65.31 187 HIS A CA 1
ATOM 1396 C C . HIS A 1 187 ? -21.002 -9.363 36.283 1.00 65.31 187 HIS A C 1
ATOM 1398 O O . HIS A 1 187 ? -21.799 -8.948 35.438 1.00 65.31 187 HIS A O 1
ATOM 1404 N N . PRO A 1 188 ? -21.107 -10.609 36.787 1.00 58.84 188 PRO A N 1
ATOM 1405 C CA . PRO A 1 188 ? -22.151 -11.540 36.352 1.00 58.84 188 PRO A CA 1
ATOM 1406 C C . PRO A 1 188 ? -23.566 -11.126 36.805 1.00 58.84 188 PRO A C 1
ATOM 1408 O O . PRO A 1 188 ? -24.548 -11.520 36.187 1.00 58.84 188 PRO A O 1
ATOM 1411 N N . GLN A 1 189 ? -23.688 -10.318 37.866 1.00 52.50 189 GLN A N 1
ATOM 1412 C CA . GLN A 1 189 ? -24.940 -10.127 38.618 1.00 52.50 189 GLN A CA 1
ATOM 1413 C C . GLN A 1 189 ? -25.818 -8.926 38.211 1.00 52.50 189 GLN A C 1
ATOM 1415 O O . GLN A 1 189 ? -26.778 -8.619 38.907 1.00 52.50 189 GLN A O 1
ATOM 1420 N N . GLN A 1 190 ? -25.552 -8.249 37.089 1.00 55.78 190 GLN A N 1
ATOM 1421 C CA . GLN A 1 190 ? -26.478 -7.228 36.552 1.00 55.78 190 GLN A CA 1
ATOM 1422 C C . GLN A 1 190 ? -27.279 -7.701 35.326 1.00 55.78 190 GLN A C 1
ATOM 1424 O O . GLN A 1 190 ? -27.993 -6.911 34.709 1.00 55.78 190 GLN A O 1
ATOM 1429 N N . ALA A 1 191 ? -27.194 -8.985 34.968 1.00 53.34 191 ALA A N 1
ATOM 1430 C CA . ALA A 1 191 ? -28.022 -9.575 33.924 1.00 53.34 191 ALA A CA 1
ATOM 1431 C C . ALA A 1 191 ? -29.265 -10.253 34.535 1.00 53.34 191 ALA A C 1
ATOM 1433 O O . ALA A 1 191 ? -29.201 -11.404 34.956 1.00 53.34 191 ALA A O 1
ATOM 1434 N N . SER A 1 192 ? -30.386 -9.521 34.485 1.00 48.69 192 SER A N 1
ATOM 1435 C CA . SER A 1 192 ? -31.785 -9.897 34.792 1.00 48.69 192 SER A CA 1
ATOM 1436 C C . SER A 1 192 ? -32.234 -9.781 36.257 1.00 48.69 192 SER A C 1
ATOM 1438 O O . SER A 1 192 ? -31.436 -10.049 37.149 1.00 48.69 192 SER A O 1
ATOM 1440 N N . PRO A 1 193 ? -33.510 -9.412 36.531 1.00 57.78 193 PRO A N 1
ATOM 1441 C CA . PRO A 1 193 ? -34.671 -9.534 35.633 1.00 57.78 193 PRO A CA 1
ATOM 1442 C C . PRO A 1 193 ? -35.558 -8.278 35.497 1.00 57.78 193 PRO A C 1
ATOM 1444 O O . PRO A 1 193 ? -35.741 -7.533 36.460 1.00 57.78 193 PRO A O 1
ATOM 1447 N N . ARG A 1 194 ? -36.166 -8.109 34.314 1.00 45.12 194 ARG A N 1
ATOM 1448 C CA . ARG A 1 194 ? -37.605 -7.852 34.065 1.00 45.12 194 ARG A CA 1
ATOM 1449 C C . ARG A 1 194 ? -37.832 -7.471 32.605 1.00 45.12 194 ARG A C 1
ATOM 1451 O O . ARG A 1 194 ? -37.127 -6.561 32.119 1.00 45.12 194 ARG A O 1
#

pLDDT: mean 93.12, std 10.93, range [45.12, 98.69]

Foldseek 3Di:
DDPPDDPQDVVVLVVLVVLLVVLVCCCVPPQQVVLCVQQVDGDQLVPQQFDFLVVLLSSLVSCPPVNLVCCLPPPLVSLLVSLVSLLVSLLSLLCVQCPPPDLLHDVDPPVRSVVLSVLSVQLNVLSVQLSVLSNVCNVVSNDDRVSRVSSRVSSNSNVVSVVSSVCSSPVSSVVSVVVSVVVCVVPVDPPDDD

Organism: NCBI:txid933063

Secondary structure (DSSP, 8-state):
---PPPSS-HHHHHHHHHHHHHHHHHIIIIIHHHHHHHHTS-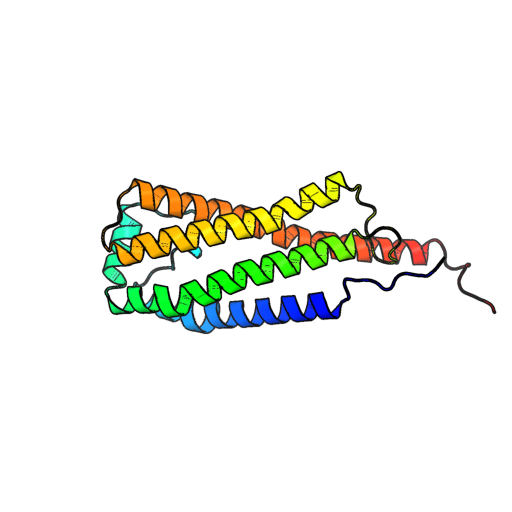-STT-TT---HHHHHHHHHHHHHHHHHHIIIIIHHHHHHHHHHHHHHHHHHHHHHT-TT-TT-----HHHHHHHHHHHHHHHHHHHHHHHHHHHHHHHSS--HHHHHHHHHHHHHHHHHHHHHHHHHHHHHHHHHHHHHHHHHH-GGGS---

Sequence (194 aa):
MSRSRPLIRWWHIAGALALVAVLDVYELAVTIPALTAFADAPIFDMRISGYGHAEAVAYIAALGTDGNWFYLTRHVPPDTALALVEAVAITLIILRVTRPGARFALPVPPAGRLAMLAAPTLMLLFDLGENALVAHMLLTAAPGPTLVAMASTLTQAKWVAISLAIALAIVLPASALLRGRRRQVTHPQQASPR